Protein 4TQR (pdb70)

Sequence (342 aa):
MIVLFVDFDYFYAQVEEVLNPSLKGKPVVVCVFSGRFEDSGAVATANYEARKFGVKAGIPIVEAKKILPNAVYLPMRKEVYQQVSSRIMNLLREYSEKIEIASIDEAYLDISDKVRDYREAYNLGLEIKNKILEKEKITVTVGISKNKVFAKIAADMAKPNGIKVIDDEEVKRLIRELDIADVPGIGNITAEKLKKLGINKLVDTLSIEFDKLKGMIGEAKAKYLISLARDEYNEPIRTRVRKSIGRIVTMKRNSRNLEEIKPYLFRAIEESYYKLDKRIPKAIHVVAVTEDLDIVSRGRTFPHGISKETAYSESVKLLQKILEEDERKIRRIGVRFSKFIE

B-factor: mean 34.21, std 13.37, range [8.67, 96.29]

Secondary structure (P-SEA, 3-state):
cbbbbbbbcccaaaaaaaacccccccbbbbbbcccccccccccccccaaaaaacccccccaaaaaaccccccccccaaaaaaaaaaaaaaaaaaaccccccccccbbbbccccccccaaaaaaaaaaaaaaaaaaccccbbbbbcccaaaaaaaaaaccccccccccaaaaaaaaccccccccccccaaaaaaaaaacccccccccccaaaaaaaaccaaaaaaaaaaaacccccccccccccccbbbbbccccccccccaaaaaaaaaaaaaaaaccccccbbbbbbbccccccccccccccccccaaaaaaaaaaaaaaaaaaccccccccccccccccc

CATH classification: 3.30.70.270 (+3 more: 3.40.1170.60, 1.10.150.20, 3.30.1490.100)

Structure (mmCIF, N/CA/C/O backbone):
data_4TQR
#
_entry.id   4TQR
#
_cell.length_a   58.537
_cell.length_b   89.406
_cell.length_c   112.390
_cell.angle_alpha   90.000
_cell.angle_beta   90.000
_cell.angle_gamma   90.000
#
_symmetry.space_group_name_H-M   'P 21 21 21'
#
loop_
_entity.id
_entity.type
_entity.pdbx_description
1 polymer 'DNA polymerase IV'
2 polymer "DNA (5'-D(*GP*GP*GP*GP*GP*AP*AP*GP*GP*AP*TP*T)-3')"
3 polymer "DNA (5'-D(*TP*CP*AP*CP*(2LF)P*GP*AP*AP*TP*CP*CP*TP*TP*CP*CP*CP*CP*C)-3')"
4 non-polymer 'MAGNESIUM ION'
5 non-polymer "2',3'-DIDEOXYCYTIDINE-5'-MONOPHOSPHATE"
6 non-polymer 'CALCIUM ION'
7 non-polymer "THYMIDINE-5'-TRIPHOSPHATE"
8 water water
#
loop_
_atom_site.group_PDB
_atom_site.id
_atom_site.type_symbol
_atom_site.label_atom_id
_atom_site.label_alt_id
_atom_site.label_comp_id
_atom_site.label_asym_id
_atom_site.label_entity_id
_atom_site.label_seq_id
_atom_site.pdbx_PDB_ins_code
_atom_site.Cartn_x
_atom_site.Cartn_y
_atom_site.Cartn_z
_atom_site.occupancy
_atom_site.B_iso_or_equiv
_atom_site.auth_seq_id
_atom_site.auth_comp_id
_atom_site.auth_asym_id
_atom_site.auth_atom_id
_atom_site.pdbx_PDB_model_num
ATOM 1 N N . MET A 1 1 ? 34.666 63.554 17.337 1.00 53.47 1 MET A N 1
ATOM 2 C CA . MET A 1 1 ? 34.533 64.850 17.962 1.00 47.47 1 MET A CA 1
ATOM 3 C C . MET A 1 1 ? 33.100 65.215 18.273 1.00 33.80 1 MET A C 1
ATOM 4 O O . MET A 1 1 ? 32.250 65.115 17.459 1.00 33.03 1 MET A O 1
ATOM 9 N N . ILE A 1 2 ? 32.891 65.683 19.489 1.00 31.52 2 ILE A N 1
ATOM 10 C CA . ILE A 1 2 ? 31.664 66.350 19.870 1.00 30.97 2 ILE A CA 1
ATOM 11 C C . ILE A 1 2 ? 31.954 67.802 20.276 1.00 28.87 2 ILE A C 1
ATOM 12 O O . ILE A 1 2 ? 32.731 68.035 21.123 1.00 28.92 2 ILE A O 1
ATOM 17 N N . VAL A 1 3 ? 31.296 68.740 19.622 1.00 25.39 3 VAL A N 1
ATOM 18 C CA . VAL A 1 3 ? 31.482 70.162 19.912 1.00 25.52 3 VAL A CA 1
ATOM 19 C C . VAL A 1 3 ? 30.217 70.743 20.503 1.00 20.63 3 VAL A C 1
ATOM 20 O O . VAL A 1 3 ? 29.115 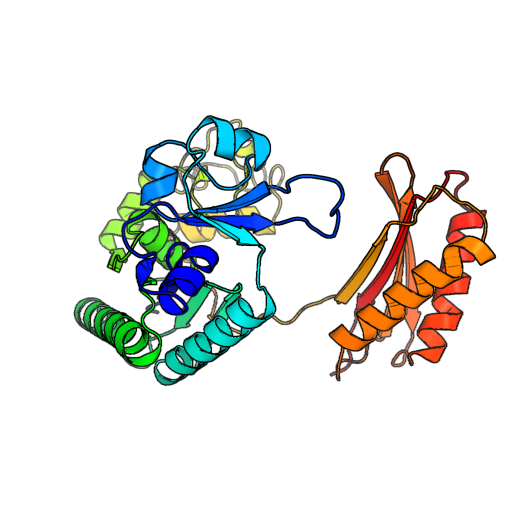70.494 20.027 1.00 26.19 3 VAL A O 1
ATOM 24 N N . LEU A 1 4 ? 30.404 71.513 21.559 1.00 21.23 4 LEU A N 1
ATOM 25 C CA . LEU A 1 4 ? 29.329 72.214 22.234 1.00 22.68 4 LEU A CA 1
ATOM 26 C C . LEU A 1 4 ? 29.570 73.708 22.107 1.00 25.91 4 LEU A C 1
ATOM 27 O O . LEU A 1 4 ? 30.666 74.194 22.394 1.00 23.72 4 LEU A O 1
ATOM 32 N N . PHE A 1 5 ? 28.537 74.434 21.680 1.00 17.72 5 PHE A N 1
ATOM 33 C CA . PHE A 1 5 ? 28.610 75.876 21.495 1.00 20.28 5 PHE A CA 1
ATOM 34 C C . PHE A 1 5 ? 27.648 76.553 22.449 1.00 19.81 5 PHE A C 1
ATOM 35 O O . PHE A 1 5 ? 26.523 76.097 22.622 1.00 20.19 5 PHE A O 1
ATOM 43 N N . VAL A 1 6 ? 28.099 77.633 23.071 1.00 16.75 6 VAL A N 1
ATOM 44 C CA . VAL A 1 6 ? 27.276 78.393 24.010 1.00 16.10 6 VAL A CA 1
ATOM 45 C C . VAL A 1 6 ? 27.122 79.833 23.522 1.00 17.57 6 VAL A C 1
ATOM 46 O O . VAL A 1 6 ? 28.113 80.482 23.189 1.00 16.55 6 VAL A O 1
ATOM 50 N N . ASP A 1 7 ? 25.876 80.317 23.483 1.00 14.75 7 ASP A N 1
ATOM 51 C CA . ASP A 1 7 ? 25.540 81.674 23.017 1.00 14.59 7 ASP A CA 1
ATOM 52 C C . ASP A 1 7 ? 24.674 82.307 24.100 1.00 16.23 7 ASP A C 1
ATOM 53 O O . ASP A 1 7 ? 23.568 81.833 24.369 1.00 15.77 7 ASP A O 1
ATOM 58 N N . PHE A 1 8 ? 25.164 83.371 24.737 1.00 14.21 8 PHE A N 1
ATOM 59 C CA . PHE A 1 8 ? 24.408 83.958 25.851 1.00 15.15 8 PHE A CA 1
ATOM 60 C C . PHE A 1 8 ? 23.193 84.713 25.305 1.00 15.63 8 PHE A C 1
ATOM 61 O O . PHE A 1 8 ? 23.316 85.474 24.348 1.00 15.74 8 PHE A O 1
ATOM 69 N N . ASP A 1 9 ? 22.021 84.527 25.920 1.00 14.92 9 ASP A N 1
ATOM 70 C CA . ASP A 1 9 ? 20.789 85.122 25.390 1.00 15.59 9 ASP A CA 1
ATOM 71 C C . ASP A 1 9 ? 20.661 86.632 25.580 1.00 15.02 9 ASP A C 1
ATOM 72 O O . ASP A 1 9 ? 20.816 87.119 26.699 1.00 15.75 9 ASP A O 1
ATOM 77 N N . TYR A 1 10 ? 20.323 87.322 24.483 1.00 14.08 10 TYR A N 1
ATOM 78 C CA . TYR A 1 10 ? 20.125 88.789 24.402 1.00 14.37 10 TYR A CA 1
ATOM 79 C C . TYR A 1 10 ? 21.061 89.523 25.356 1.00 15.18 10 TYR A C 1
ATOM 80 O O . TYR A 1 10 ? 20.637 90.315 26.204 1.00 15.87 10 TYR A O 1
ATOM 89 N N . PHE A 1 11 ? 22.360 89.291 25.169 1.00 13.58 11 PHE A N 1
ATOM 90 C CA . PHE A 1 11 ? 23.280 89.329 26.300 1.00 13.61 11 PHE A CA 1
ATOM 91 C C . PHE A 1 11 ? 23.328 90.675 27.028 1.00 14.73 11 PHE A C 1
ATOM 92 O O . PHE A 1 11 ? 23.199 90.702 28.254 1.00 15.40 11 PHE A O 1
ATOM 100 N N . TYR A 1 12 ? 23.539 91.783 26.317 1.00 14.99 12 TYR A N 1
ATOM 101 C CA . TYR A 1 12 ? 23.695 93.038 27.049 1.00 13.81 12 TYR A CA 1
ATOM 102 C C . TYR A 1 12 ? 22.437 93.417 27.839 1.00 14.21 12 TYR A C 1
ATOM 103 O O . TYR A 1 12 ? 22.533 93.879 28.984 1.00 15.82 12 TYR A O 1
ATOM 112 N N . ALA A 1 13 ? 21.269 93.237 27.227 1.00 15.16 13 ALA A N 1
ATOM 113 C CA . ALA A 1 13 ? 20.024 93.548 27.906 1.00 14.58 13 ALA A CA 1
ATOM 114 C C . ALA A 1 13 ? 19.782 92.557 29.037 1.00 16.54 13 ALA A C 1
ATOM 115 O O . ALA A 1 13 ? 19.231 92.938 30.080 1.00 16.86 13 ALA A O 1
ATOM 117 N N . GLN A 1 14 ? 20.206 91.296 28.854 1.00 14.22 14 GLN A N 1
ATOM 118 C CA . GLN A 1 14 ? 20.007 90.316 29.921 1.00 15.05 14 GLN A CA 1
ATOM 119 C C . GLN A 1 14 ? 20.855 90.676 31.144 1.00 16.07 14 GLN A C 1
ATOM 120 O O . GLN A 1 14 ? 20.393 90.571 32.284 1.00 16.53 14 GLN A O 1
ATOM 126 N N . VAL A 1 15 ? 22.085 91.132 30.917 1.00 14.43 15 VAL A N 1
ATOM 127 C CA . VAL A 1 15 ? 22.910 91.584 32.041 1.00 14.76 15 VAL A CA 1
ATOM 128 C C . VAL A 1 15 ? 22.217 92.716 32.797 1.00 16.14 15 VAL A C 1
ATOM 129 O O . VAL A 1 15 ? 22.231 92.743 34.019 1.00 18.45 15 VAL A O 1
ATOM 133 N N . GLU A 1 16 ? 21.583 93.640 32.076 1.00 16.20 16 GLU A N 1
ATOM 134 C CA . GLU A 1 16 ? 20.853 94.707 32.739 1.00 17.27 16 GLU A CA 1
ATOM 135 C C . GLU A 1 16 ? 19.701 94.161 33.593 1.00 16.36 16 GLU A C 1
ATOM 136 O O . GLU A 1 16 ? 19.437 94.685 34.670 1.00 20.54 16 GLU A O 1
ATOM 142 N N . GLU A 1 17 ? 19.026 93.110 33.126 1.00 16.98 17 GLU A N 1
ATOM 143 C CA . GLU A 1 17 ? 17.969 92.471 33.918 1.00 18.11 17 GLU A CA 1
ATOM 144 C C . GLU A 1 17 ? 18.542 91.798 35.170 1.00 20.56 17 GLU A C 1
ATOM 145 O O . GLU A 1 17 ? 17.891 91.770 36.211 1.00 23.51 17 GLU A O 1
ATOM 151 N N . VAL A 1 18 ? 19.738 91.234 35.057 1.00 16.93 18 VAL A N 1
ATOM 152 C CA . VAL A 1 18 ? 20.373 90.620 36.221 1.00 20.54 18 VAL A CA 1
ATOM 153 C C . VAL A 1 18 ? 20.769 91.672 37.264 1.00 20.51 18 VAL A C 1
ATOM 154 O O . VAL A 1 18 ? 20.602 91.468 38.475 1.00 22.52 18 VAL A O 1
ATOM 158 N N . LEU A 1 19 ? 21.267 92.815 36.808 1.00 18.97 19 LEU A N 1
ATOM 159 C CA . LEU A 1 19 ? 21.669 93.852 37.744 1.00 20.00 19 LEU A CA 1
ATOM 160 C C . LEU A 1 19 ? 20.470 94.636 38.282 1.00 22.24 19 LEU A C 1
ATOM 161 O O . LEU A 1 19 ? 20.577 95.303 39.311 1.00 24.19 19 LEU A O 1
ATOM 166 N N . ASN A 1 20 ? 19.336 94.554 37.594 1.00 20.81 20 ASN A N 1
ATOM 167 C CA . ASN A 1 20 ? 18.092 95.159 38.076 1.00 23.50 20 ASN A CA 1
ATOM 168 C C . ASN A 1 20 ? 16.913 94.242 37.781 1.00 22.18 20 ASN A C 1
ATOM 169 O O . ASN A 1 20 ? 16.223 94.392 36.772 1.00 22.54 20 ASN A O 1
ATOM 174 N N . PRO A 1 21 ? 16.674 93.259 38.659 1.00 25.27 21 PRO A N 1
ATOM 175 C CA . PRO A 1 21 ? 15.652 92.239 38.384 1.00 25.53 21 PRO A CA 1
ATOM 176 C C . PRO A 1 21 ? 14.233 92.786 38.209 1.00 24.55 21 PRO A C 1
ATOM 177 O O . PRO A 1 21 ? 13.404 92.088 37.633 1.00 28.46 21 PRO A O 1
ATOM 181 N N . SER A 1 22 ? 13.964 94.008 38.666 1.00 27.35 22 SER A N 1
ATOM 182 C CA . SER A 1 22 ? 12.639 94.592 38.492 1.00 31.57 22 SER A CA 1
ATOM 183 C C . SER A 1 22 ? 12.315 94.818 37.013 1.00 33.78 22 SER A C 1
ATOM 184 O O . SER A 1 22 ? 11.151 94.996 36.649 1.00 30.56 22 SER A O 1
ATOM 187 N N . LEU A 1 23 ? 13.346 94.804 36.168 1.00 25.10 23 LEU A N 1
ATOM 188 C CA . LEU A 1 23 ? 13.174 94.994 34.730 1.00 23.65 23 LEU A CA 1
ATOM 189 C C . LEU A 1 23 ? 12.631 93.772 34.012 1.00 25.47 23 LEU A C 1
ATOM 190 O O . LEU A 1 23 ? 12.104 93.891 32.913 1.00 25.25 23 LEU A O 1
ATOM 195 N N . LYS A 1 24 ? 12.817 92.592 34.598 1.00 24.67 24 LYS A N 1
ATOM 196 C CA . LYS A 1 24 ? 12.469 91.353 33.902 1.00 28.01 24 LYS A CA 1
ATOM 197 C C . LYS A 1 24 ? 10.986 91.331 33.542 1.00 29.80 24 LYS A C 1
ATOM 198 O O . LYS A 1 24 ? 10.137 91.732 34.330 1.00 30.46 24 LYS A O 1
ATOM 204 N N . GLY A 1 25 ? 10.687 90.886 32.327 1.00 27.71 25 GLY A N 1
ATOM 205 C CA . GLY A 1 25 ? 9.311 90.814 31.870 1.00 32.17 25 GLY A CA 1
ATOM 206 C C . GLY A 1 25 ? 8.731 92.079 31.251 1.00 35.91 25 GLY A C 1
ATOM 207 O O . GLY A 1 25 ? 7.590 92.063 30.769 1.00 36.05 25 GLY A O 1
ATOM 208 N N . LYS A 1 26 ? 9.490 93.174 31.276 1.00 26.72 26 LYS A N 1
ATOM 209 C CA . LYS A 1 26 ? 9.100 94.424 30.621 1.00 28.67 26 LYS A CA 1
ATOM 210 C C . LYS A 1 26 ? 10.146 94.723 29.558 1.00 24.62 26 LYS A C 1
ATOM 211 O O . LYS A 1 26 ? 11.256 94.205 29.652 1.00 23.11 26 LYS A O 1
ATOM 217 N N . PRO A 1 27 ? 9.798 95.524 28.538 1.00 23.26 27 PRO A N 1
ATOM 218 C CA . PRO A 1 27 ? 10.760 95.827 27.470 1.00 20.27 27 PRO A CA 1
ATOM 219 C C . PRO A 1 27 ? 12.001 96.530 27.996 1.00 20.08 27 PRO A C 1
ATOM 220 O O . PRO A 1 27 ? 11.869 97.493 28.751 1.00 24.11 27 PRO A O 1
ATOM 224 N N . VAL A 1 28 ? 13.179 96.059 27.592 1.00 18.06 28 VAL A N 1
ATOM 225 C CA . VAL A 1 28 ? 14.457 96.646 27.991 1.00 19.61 28 VAL A CA 1
ATOM 226 C C . VAL A 1 28 ? 15.275 96.826 26.731 1.00 19.04 28 VAL A C 1
ATOM 227 O O . VAL A 1 28 ? 15.381 95.902 25.915 1.00 19.21 28 VAL A O 1
ATOM 231 N N . VAL A 1 29 ? 15.825 98.025 26.561 1.00 18.62 29 VAL A N 1
ATOM 232 C CA . VAL A 1 29 ? 16.598 98.374 25.380 1.00 16.84 29 VAL A CA 1
ATOM 233 C C . VAL A 1 29 ? 17.939 98.907 25.835 1.00 19.60 29 VAL A C 1
ATOM 234 O O . VAL A 1 29 ? 17.976 99.838 26.648 1.00 21.00 29 VAL A O 1
ATOM 238 N N . VAL A 1 30 ? 19.029 98.345 25.319 1.00 16.47 30 VAL A N 1
ATOM 239 C CA . VAL A 1 30 ? 20.367 98.858 25.607 1.00 16.08 30 VAL A CA 1
ATOM 240 C C . VAL A 1 30 ? 20.781 99.741 24.437 1.00 19.02 30 VAL A C 1
ATOM 241 O O . VAL A 1 30 ? 20.653 99.326 23.283 1.00 18.27 30 VAL A O 1
ATOM 245 N N . CYS A 1 31 ? 21.248 100.958 24.737 1.00 17.01 31 CYS A N 1
ATOM 246 C CA . CYS A 1 31 ? 21.570 101.952 23.701 1.00 18.95 31 CYS A CA 1
ATOM 247 C C . CYS A 1 31 ? 23.060 102.047 23.470 1.00 23.06 31 CYS A C 1
ATOM 248 O O . CYS A 1 31 ? 23.835 102.002 24.422 1.00 24.62 31 CYS A O 1
ATOM 251 N N . VAL A 1 32 ? 23.454 102.203 22.212 1.00 18.31 32 VAL A N 1
ATOM 252 C CA . VAL A 1 32 ? 24.873 102.344 21.879 1.00 16.93 32 VAL A CA 1
ATOM 253 C C . VAL A 1 32 ? 25.107 103.654 21.125 1.00 17.45 32 VAL A C 1
ATOM 254 O O . VAL A 1 32 ? 24.327 104.056 20.257 1.00 20.10 32 VAL A O 1
ATOM 258 N N . PHE A 1 33 ? 26.189 104.335 21.496 1.00 19.61 33 PHE A N 1
ATOM 259 C CA . PHE A 1 33 ? 26.500 105.634 20.923 1.00 19.28 33 PHE A CA 1
ATOM 260 C C . PHE A 1 33 ? 27.749 105.663 20.057 1.00 19.78 33 PHE A C 1
ATOM 261 O O . PHE A 1 33 ? 27.889 106.585 19.229 1.00 21.15 33 PHE A O 1
ATOM 269 N N . SER A 1 34 ? 28.640 104.687 20.242 1.00 21.16 34 SER A N 1
ATOM 270 C CA . SER A 1 34 ? 29.889 104.626 19.483 1.00 20.74 34 SER A CA 1
ATOM 271 C C . SER A 1 34 ? 30.632 105.953 19.545 1.00 21.05 34 SER A C 1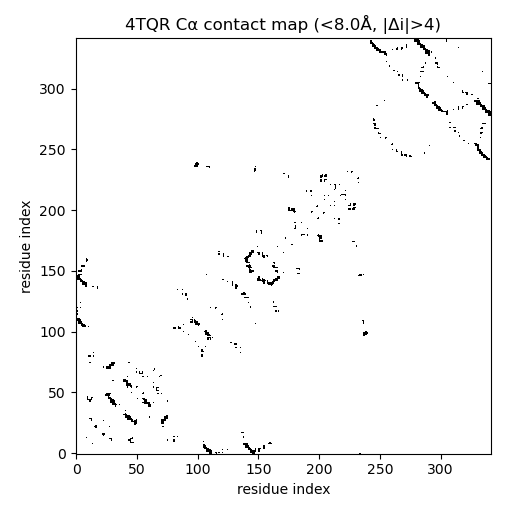
ATOM 272 O O . SER A 1 34 ? 31.145 106.420 18.529 1.00 23.30 34 SER A O 1
ATOM 275 N N . GLY A 1 35 ? 30.633 106.572 20.724 1.00 21.34 35 GLY A N 1
ATOM 276 C CA . GLY A 1 35 ? 31.354 107.821 20.936 1.00 22.22 35 GLY A CA 1
ATOM 277 C C . GLY A 1 35 ? 30.734 109.056 20.320 1.00 27.95 35 GLY A C 1
ATOM 278 O O . GLY A 1 35 ? 31.340 110.134 20.330 1.00 29.82 35 GLY A O 1
ATOM 279 N N . ARG A 1 36 ? 29.539 108.912 19.766 1.00 22.49 36 ARG A N 1
ATOM 280 C CA . ARG A 1 36 ? 28.841 110.029 19.155 1.00 26.54 36 ARG A CA 1
ATOM 281 C C . ARG A 1 36 ? 27.680 110.387 20.069 1.00 32.13 36 ARG A C 1
ATOM 282 O O . ARG A 1 36 ? 26.604 109.802 19.986 1.00 30.30 36 ARG A O 1
ATOM 284 N N . PHE A 1 37 ? 27.911 111.333 20.970 1.00 26.18 37 PHE A N 1
ATOM 285 C CA . PHE A 1 37 ? 26.952 111.577 22.041 1.00 27.60 37 PHE A CA 1
ATOM 286 C C . PHE A 1 37 ? 25.975 112.712 21.772 1.00 27.91 37 PHE A C 1
ATOM 287 O O . PHE A 1 37 ? 25.156 113.023 22.633 1.00 32.37 37 PHE A O 1
ATOM 295 N N . GLU A 1 38 ? 26.054 113.331 20.591 1.00 26.98 38 GLU A N 1
ATOM 296 C CA . GLU A 1 38 ? 25.165 114.432 20.242 1.00 30.20 38 GLU A CA 1
ATOM 297 C C . GLU A 1 38 ? 23.777 113.966 19.822 1.00 33.62 38 GLU A C 1
ATOM 298 O O . GLU A 1 38 ? 22.889 114.768 19.581 1.00 34.44 38 GLU A O 1
ATOM 304 N N . ASP A 1 39 ? 23.575 112.664 19.711 1.00 31.46 39 ASP A N 1
ATOM 305 C CA . ASP A 1 39 ? 22.219 112.222 19.411 1.00 37.95 39 ASP A CA 1
ATOM 306 C C . ASP A 1 39 ? 21.790 111.107 20.338 1.00 32.36 39 ASP A C 1
ATOM 307 O O . ASP A 1 39 ? 22.440 110.846 21.362 1.00 29.44 39 ASP A O 1
ATOM 312 N N . SER A 1 40 ? 20.723 110.425 19.926 1.00 31.76 40 SER A N 1
ATOM 313 C CA . SER A 1 40 ? 20.001 109.492 20.767 1.00 34.47 40 SER A CA 1
ATOM 314 C C . SER A 1 40 ? 20.635 108.112 20.803 1.00 27.97 40 SER A C 1
ATOM 315 O O . SER A 1 40 ? 20.287 107.304 21.660 1.00 29.42 40 SER A O 1
ATOM 318 N N . GLY A 1 41 ? 21.568 107.842 19.884 1.00 24.63 41 GLY A N 1
ATOM 319 C CA . GLY A 1 41 ? 22.166 106.525 19.775 1.00 22.62 41 GLY A CA 1
ATOM 320 C C . GLY A 1 41 ? 21.283 105.550 19.019 1.00 20.68 41 GLY A C 1
ATOM 321 O O . GLY A 1 41 ? 20.299 105.941 18.385 1.00 23.74 41 GLY A O 1
ATOM 322 N N . ALA A 1 42 ? 21.670 104.280 19.103 1.00 20.66 42 ALA A N 1
ATOM 323 C CA . ALA A 1 42 ? 20.971 103.190 18.436 1.00 21.50 42 ALA A CA 1
ATOM 324 C C . ALA A 1 42 ? 20.711 102.056 19.409 1.00 19.02 42 ALA A C 1
ATOM 325 O O . ALA A 1 42 ? 21.346 101.945 20.450 1.00 19.32 42 ALA A O 1
ATOM 327 N N . VAL A 1 43 ? 19.777 101.177 19.050 1.00 17.93 43 VAL A N 1
ATOM 328 C CA . VAL A 1 43 ? 19.601 99.948 19.821 1.00 16.81 43 VAL A CA 1
ATOM 329 C C . VAL A 1 43 ? 20.790 99.014 19.631 1.00 19.02 43 VAL A C 1
ATOM 330 O O . VAL A 1 43 ? 21.067 98.572 18.514 1.00 19.73 43 VAL A O 1
ATOM 334 N N . ALA A 1 44 ? 21.483 98.704 20.722 1.00 15.97 44 ALA A N 1
ATOM 335 C CA . ALA A 1 44 ? 22.525 97.681 20.706 1.00 14.50 44 ALA A CA 1
ATOM 336 C C . ALA A 1 44 ? 21.852 96.316 20.693 1.00 19.73 44 ALA A C 1
ATOM 337 O O . ALA A 1 44 ? 22.080 95.492 19.807 1.00 17.98 44 ALA A O 1
ATOM 339 N N . THR A 1 45 ? 21.015 96.091 21.700 1.00 16.03 45 THR A N 1
ATOM 340 C CA . THR A 1 45 ? 20.157 94.910 21.715 1.00 15.08 45 THR A CA 1
ATOM 341 C C . THR A 1 45 ? 18.957 95.212 22.590 1.00 19.66 45 THR A C 1
ATOM 342 O O . THR A 1 45 ? 18.967 96.148 23.384 1.00 19.63 45 THR A O 1
ATOM 346 N N . ALA A 1 46 ? 17.909 94.434 22.434 1.00 16.85 46 ALA A N 1
ATOM 347 C CA . ALA A 1 46 ? 16.727 94.590 23.267 1.00 17.92 46 ALA A CA 1
ATOM 348 C C . ALA A 1 46 ? 16.296 93.218 23.717 1.00 17.76 46 ALA A C 1
ATOM 349 O O . ALA A 1 46 ? 16.617 92.223 23.058 1.00 19.36 46 ALA A O 1
ATOM 351 N N . ASN A 1 47 ? 15.573 93.140 24.835 1.00 18.18 47 ASN A N 1
ATOM 352 C CA . ASN A 1 47 ? 15.052 91.838 25.231 1.00 17.03 47 ASN A CA 1
ATOM 353 C C . ASN A 1 47 ? 13.859 91.430 24.370 1.00 18.05 47 ASN A C 1
ATOM 354 O O . ASN A 1 47 ? 13.401 92.190 23.502 1.00 17.21 47 ASN A O 1
ATOM 359 N N . TYR A 1 48 ? 13.383 90.200 24.560 1.00 17.60 48 TYR A N 1
ATOM 360 C CA . TYR A 1 48 ? 12.366 89.697 23.651 1.00 19.63 48 TYR A CA 1
ATOM 361 C C . TYR A 1 48 ? 11.030 90.420 23.815 1.00 20.50 48 TYR A C 1
ATOM 362 O O . TYR A 1 48 ? 10.273 90.517 22.852 1.00 21.95 48 TYR A O 1
ATOM 371 N N . GLU A 1 49 ? 10.771 90.982 24.997 1.00 18.69 49 GLU A N 1
ATOM 372 C CA . GLU A 1 49 ? 9.552 91.765 25.209 1.00 22.00 49 GLU A CA 1
ATOM 373 C C . GLU A 1 49 ? 9.530 93.001 24.299 1.00 21.76 49 GLU A C 1
ATOM 374 O O . GLU A 1 49 ? 8.472 93.406 23.806 1.00 22.67 49 GLU A O 1
ATOM 380 N N . ALA A 1 50 ? 10.700 93.592 24.075 1.00 18.84 50 ALA A N 1
ATOM 381 C CA . ALA A 1 50 ? 10.847 94.736 23.177 1.00 18.23 50 ALA A CA 1
ATOM 382 C C . ALA A 1 50 ? 10.830 94.296 21.715 1.00 19.90 50 ALA A C 1
ATOM 383 O O . ALA A 1 50 ? 10.176 94.935 20.887 1.00 20.19 50 ALA A O 1
ATOM 385 N N . ARG A 1 51 ? 11.539 93.199 21.403 1.00 18.75 51 ARG A N 1
ATOM 386 C CA . ARG A 1 51 ? 11.573 92.706 20.023 1.00 19.79 51 ARG A CA 1
ATOM 387 C C . ARG A 1 51 ? 10.189 92.339 19.510 1.00 18.43 51 ARG A C 1
ATOM 388 O O . ARG A 1 51 ? 9.911 92.464 18.317 1.00 21.02 51 ARG A O 1
ATOM 396 N N . LYS A 1 52 ? 9.320 91.909 20.421 1.00 18.98 52 LYS A N 1
ATOM 397 C CA . LYS A 1 52 ? 7.973 91.480 20.062 1.00 22.48 52 LYS A CA 1
ATOM 398 C C . LYS A 1 52 ? 7.200 92.565 19.327 1.00 20.78 52 LYS A C 1
ATOM 399 O O . LYS A 1 52 ? 6.352 92.269 18.489 1.00 24.16 52 LYS A O 1
ATOM 405 N N . PHE A 1 53 ? 7.524 93.824 19.625 1.00 20.97 53 PHE A N 1
ATOM 406 C CA . PHE A 1 53 ? 6.815 94.943 19.030 1.00 22.22 53 PHE A CA 1
ATOM 407 C C . PHE A 1 53 ? 7.644 95.714 18.020 1.00 22.60 53 PHE A C 1
ATOM 408 O O . PHE A 1 53 ? 7.234 96.777 17.567 1.00 24.97 53 PHE A O 1
ATOM 416 N N . GLY A 1 54 ? 8.799 95.170 17.653 1.00 23.80 54 GLY A N 1
ATOM 417 C CA . GLY A 1 54 ? 9.576 95.758 16.576 1.00 23.11 54 GLY A CA 1
ATOM 418 C C . GLY A 1 54 ? 10.788 96.555 17.000 1.00 23.17 54 GLY A C 1
ATOM 419 O O . GLY A 1 54 ? 11.451 97.153 16.164 1.00 24.80 54 GLY A O 1
ATOM 420 N N . VAL A 1 55 ? 11.070 96.589 18.293 1.00 21.61 55 VAL A N 1
ATOM 421 C CA . VAL A 1 55 ? 12.266 97.289 18.740 1.00 20.83 55 VAL A CA 1
ATOM 422 C C . VAL A 1 55 ? 13.408 96.296 18.630 1.00 23.09 55 VAL A C 1
ATOM 423 O O . VAL A 1 55 ? 13.562 95.407 19.469 1.00 27.93 55 VAL A O 1
ATOM 427 N N . LYS A 1 56 ? 14.194 96.457 17.570 1.00 25.92 56 LYS A N 1
ATOM 428 C CA . LYS A 1 56 ? 15.209 95.484 17.210 1.00 25.76 56 LYS A CA 1
ATOM 429 C C . LYS A 1 56 ? 16.559 96.148 17.116 1.00 21.84 56 LYS A C 1
ATOM 430 O O . LYS A 1 56 ? 16.665 97.360 16.939 1.00 23.12 56 LYS A O 1
ATOM 436 N N . ALA A 1 57 ? 17.580 95.325 17.232 1.00 22.09 57 ALA A N 1
ATOM 437 C CA . ALA A 1 57 ? 18.948 95.796 17.177 1.00 21.34 57 ALA A CA 1
ATOM 438 C C . ALA A 1 57 ? 19.193 96.610 15.920 1.00 24.95 57 ALA A C 1
ATOM 439 O O . ALA A 1 57 ? 18.736 96.252 14.831 1.00 29.36 57 ALA A O 1
ATOM 441 N N . GLY A 1 58 ? 19.904 97.717 16.072 1.00 21.84 58 GLY A N 1
ATOM 442 C CA . GLY A 1 58 ? 20.309 98.501 14.931 1.00 25.81 58 GLY A CA 1
ATOM 443 C C . GLY A 1 58 ? 19.489 99.736 14.629 1.00 27.93 58 GLY A C 1
ATOM 444 O O . GLY A 1 58 ? 19.987 100.642 13.971 1.00 33.10 58 GLY A O 1
ATOM 445 N N . ILE A 1 59 ? 18.240 99.791 15.084 1.00 24.68 59 ILE A N 1
ATOM 446 C CA . ILE A 1 59 ? 17.426 100.952 14.751 1.00 24.71 59 ILE A CA 1
ATOM 447 C C . ILE A 1 59 ? 17.788 102.139 15.645 1.00 28.49 59 ILE A C 1
ATOM 448 O O . ILE A 1 59 ? 18.293 101.952 16.754 1.00 24.45 59 ILE A O 1
ATOM 453 N N . PRO A 1 60 ? 17.577 103.367 15.149 1.00 27.76 60 PRO A N 1
ATOM 454 C CA . PRO A 1 60 ? 17.871 104.535 15.987 1.00 25.94 60 PRO A CA 1
ATOM 455 C C . PRO A 1 60 ? 16.967 104.555 17.209 1.00 25.77 60 PRO A C 1
ATOM 456 O O . PRO A 1 60 ? 15.818 104.105 17.140 1.00 26.72 60 PRO A O 1
ATOM 460 N N . ILE A 1 61 ? 17.498 105.030 18.329 1.00 24.93 61 ILE A N 1
ATOM 461 C CA . ILE A 1 61 ? 16.698 105.129 19.535 1.00 24.42 61 ILE A CA 1
ATOM 462 C C . ILE A 1 61 ? 15.509 106.079 19.330 1.00 23.87 61 ILE A C 1
ATOM 463 O O . ILE A 1 61 ? 14.428 105.819 19.863 1.00 25.01 61 ILE A O 1
ATOM 468 N N . VAL A 1 62 ? 15.669 107.157 18.553 1.00 25.38 62 VAL A N 1
ATOM 469 C CA . VAL A 1 62 ? 14.515 108.019 18.255 1.00 26.60 62 VAL A CA 1
ATOM 470 C C . VAL A 1 62 ? 13.406 107.212 17.578 1.00 29.34 62 VAL A C 1
ATOM 471 O O . VAL A 1 62 ? 12.225 107.439 17.825 1.00 31.95 62 VAL A O 1
ATOM 475 N N . GLU A 1 63 ? 13.783 106.226 16.773 1.00 27.04 63 GLU A N 1
ATOM 476 C CA . GLU A 1 63 ? 12.779 105.373 16.139 1.00 29.90 63 GLU A CA 1
ATOM 477 C C . GLU A 1 63 ? 12.208 104.331 17.108 1.00 29.04 63 GLU A C 1
ATOM 478 O O . GLU A 1 63 ? 11.008 104.061 17.096 1.00 29.30 63 GLU A O 1
ATOM 484 N N . ALA A 1 64 ? 13.049 103.754 17.959 1.00 26.98 64 ALA A N 1
ATOM 485 C CA . ALA A 1 64 ? 12.564 102.822 18.970 1.00 23.26 64 ALA A CA 1
ATOM 486 C C . ALA A 1 64 ? 11.517 103.488 19.870 1.00 24.44 64 ALA A C 1
ATOM 487 O O . ALA A 1 64 ? 10.515 102.881 20.246 1.00 25.49 64 ALA A O 1
ATOM 489 N N . LYS A 1 65 ? 11.766 104.735 20.239 1.00 23.53 65 LYS A N 1
ATOM 490 C CA . LYS A 1 65 ? 10.854 105.423 21.151 1.00 25.99 65 LYS A CA 1
ATOM 491 C C . LYS A 1 65 ? 9.507 105.766 20.511 1.00 27.10 65 LYS A C 1
ATOM 492 O O . LYS A 1 65 ? 8.536 106.013 21.219 1.00 29.14 65 LYS A O 1
ATOM 498 N N . LYS A 1 66 ? 9.458 105.804 19.181 1.00 25.52 66 LYS A N 1
ATOM 499 C CA . LYS A 1 66 ? 8.191 105.972 18.471 1.00 28.53 66 LYS A CA 1
ATOM 500 C C . LYS A 1 66 ? 7.350 104.689 18.510 1.00 28.82 66 LYS A C 1
ATOM 501 O O . LYS A 1 66 ? 6.142 104.726 18.259 1.00 31.57 66 LYS A O 1
ATOM 507 N N . ILE A 1 67 ? 8.001 103.566 18.805 1.00 24.76 67 ILE A N 1
ATOM 508 C CA . ILE A 1 67 ? 7.347 102.262 18.905 1.00 25.12 67 ILE A CA 1
ATOM 509 C C . ILE A 1 67 ? 6.985 101.915 20.356 1.00 26.38 67 ILE A C 1
ATOM 510 O O . ILE A 1 67 ? 5.836 101.598 20.670 1.00 26.04 67 ILE A O 1
ATOM 515 N N . LEU A 1 68 ? 7.971 102.012 21.242 1.00 24.38 68 LEU A N 1
ATOM 516 C CA . LEU A 1 68 ? 7.784 101.754 22.669 1.00 23.52 68 LEU A CA 1
ATOM 517 C C . LEU A 1 68 ? 8.356 102.911 23.492 1.00 27.44 68 LEU A C 1
ATOM 518 O O . LEU A 1 68 ? 9.444 102.790 24.050 1.00 26.20 68 LEU A O 1
ATOM 523 N N . PRO A 1 69 ? 7.608 104.018 23.601 1.00 26.09 69 PRO A N 1
ATOM 524 C CA . PRO A 1 69 ? 8.135 105.186 24.318 1.00 29.60 69 PRO A CA 1
ATOM 525 C C . PRO A 1 69 ? 8.373 104.915 25.802 1.00 28.69 69 PRO A C 1
ATOM 526 O O . PRO A 1 69 ? 9.175 105.618 26.416 1.00 35.67 69 PRO A O 1
ATOM 530 N N . ASN A 1 70 ? 7.694 103.920 26.360 1.00 28.27 70 ASN A N 1
ATOM 531 C CA . ASN A 1 70 ? 7.791 103.644 27.788 1.00 32.85 70 ASN A CA 1
ATOM 532 C C . ASN A 1 70 ? 8.631 102.429 28.120 1.00 30.42 70 ASN A C 1
ATOM 533 O O . ASN A 1 70 ? 8.609 101.933 29.250 1.00 31.02 70 ASN A O 1
ATOM 538 N N . ALA A 1 71 ? 9.384 101.941 27.140 1.00 24.76 71 ALA A N 1
ATOM 539 C CA . ALA A 1 71 ? 10.328 100.888 27.440 1.00 24.80 71 ALA A CA 1
ATOM 540 C C . ALA A 1 71 ? 11.423 101.460 28.320 1.00 24.71 71 ALA A C 1
ATOM 541 O O . ALA A 1 71 ? 11.573 102.683 28.430 1.00 27.44 71 ALA A O 1
ATOM 543 N N . VAL A 1 72 ? 12.183 100.574 28.951 1.00 21.56 72 VAL A N 1
ATOM 544 C CA . VAL A 1 72 ? 13.341 101.018 29.708 1.00 22.51 72 VAL A CA 1
ATOM 545 C C . VAL A 1 72 ? 14.559 101.094 28.795 1.00 22.62 72 VAL A C 1
ATOM 546 O O . VAL A 1 72 ? 14.962 100.105 28.185 1.00 22.81 72 VAL A O 1
ATOM 550 N N . TYR A 1 73 ? 15.122 102.292 28.689 1.00 20.61 73 TYR A N 1
ATOM 551 C CA . TYR A 1 73 ? 16.282 102.559 27.839 1.00 19.80 73 TYR A CA 1
ATOM 552 C C . TYR A 1 73 ? 17.524 102.801 28.677 1.00 21.77 73 TYR A C 1
ATOM 553 O O . TYR A 1 73 ? 17.561 103.747 29.483 1.00 24.33 73 TYR A O 1
ATOM 562 N N . LEU A 1 74 ? 18.549 101.987 28.453 1.00 18.90 74 LEU A N 1
ATOM 563 C CA . LEU A 1 74 ? 19.774 102.048 29.248 1.00 18.26 74 LEU A CA 1
ATOM 564 C C . LEU A 1 74 ? 21.003 102.178 28.359 1.00 19.21 74 LEU A C 1
ATOM 565 O O . LEU A 1 74 ? 21.179 101.399 27.416 1.00 20.58 74 LEU A O 1
ATOM 570 N N . PRO A 1 75 ? 21.895 103.128 28.672 1.00 19.47 75 PRO A N 1
ATOM 571 C CA . PRO A 1 75 ? 23.130 103.189 27.896 1.00 17.09 75 PRO A CA 1
ATOM 572 C C . PRO A 1 75 ? 24.038 101.991 28.169 1.00 18.69 75 PRO A C 1
ATOM 573 O O . PRO A 1 75 ? 24.037 101.438 29.271 1.00 20.37 75 PRO A O 1
ATOM 577 N N . MET A 1 76 ? 24.820 101.592 27.191 1.00 18.02 76 MET A N 1
ATOM 578 C CA . MET A 1 76 ? 25.723 100.467 27.362 1.00 19.59 76 MET A CA 1
ATOM 579 C C . MET A 1 76 ? 26.663 100.660 28.513 1.00 19.38 76 MET A C 1
ATOM 580 O O . MET A 1 76 ? 27.145 101.721 28.721 1.00 22.23 76 MET A O 1
ATOM 585 N N . ARG A 1 77 ? 26.891 99.581 29.230 1.00 19.77 77 ARG A N 1
ATOM 586 C CA . ARG A 1 77 ? 27.881 99.497 30.290 1.00 22.59 77 ARG A CA 1
ATOM 587 C C . ARG A 1 77 ? 28.812 98.389 29.894 1.00 19.31 77 ARG A C 1
ATOM 588 O O . ARG A 1 77 ? 28.758 97.299 30.463 1.00 18.75 77 ARG A O 1
ATOM 596 N N . LYS A 1 78 ? 29.643 98.659 28.895 1.00 19.11 78 LYS A N 1
ATOM 597 C CA . LYS A 1 78 ? 30.454 97.614 28.271 1.00 17.42 78 LYS A CA 1
ATOM 598 C C . LYS A 1 78 ? 31.366 96.901 29.264 1.00 16.69 78 LYS A C 1
ATOM 599 O O . LYS A 1 78 ? 31.536 95.679 29.161 1.00 18.08 78 LYS A O 1
ATOM 605 N N . GLU A 1 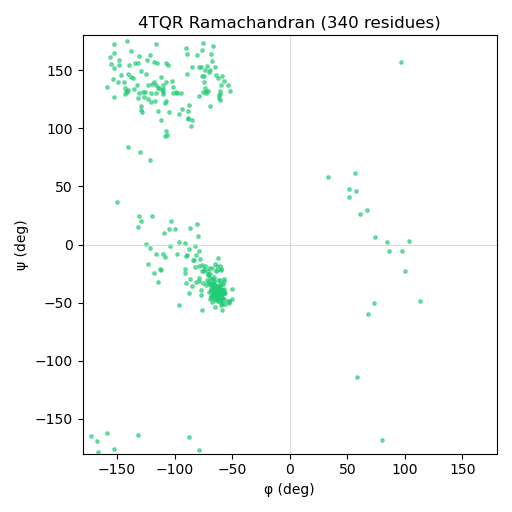79 ? 31.953 97.634 30.214 1.00 20.00 79 GLU A N 1
ATOM 606 C CA . GLU A 1 79 ? 32.894 97.000 31.139 1.00 22.05 79 GLU A CA 1
ATOM 607 C C . GLU A 1 79 ? 32.196 95.965 32.027 1.00 19.38 79 GLU A C 1
ATOM 608 O O . GLU A 1 79 ? 32.787 94.936 32.353 1.00 20.09 79 GLU A O 1
ATOM 610 N N . VAL A 1 80 ? 30.950 96.226 32.410 1.00 18.66 80 VAL A N 1
ATOM 611 C CA . VAL A 1 80 ? 30.194 95.234 33.179 1.00 21.47 80 VAL A CA 1
ATOM 612 C C . VAL A 1 80 ? 29.893 94.006 32.320 1.00 19.99 80 VAL A C 1
ATOM 613 O O . VAL A 1 80 ? 30.043 92.859 32.771 1.00 18.72 80 VAL A O 1
ATOM 617 N N . TYR A 1 81 ? 29.464 94.224 31.082 1.00 17.60 81 TYR A N 1
ATOM 618 C CA . TYR A 1 81 ? 29.153 93.083 30.213 1.00 16.22 81 TYR A CA 1
ATOM 619 C C . TYR A 1 81 ? 30.402 92.228 30.016 1.00 17.00 81 TYR A C 1
ATOM 620 O O . TYR A 1 81 ? 30.346 90.985 30.010 1.00 17.00 81 TYR A O 1
ATOM 629 N N . GLN A 1 82 ? 31.540 92.894 29.845 1.00 17.61 82 GLN A N 1
ATOM 630 C CA . GLN A 1 82 ? 32.780 92.159 29.668 1.00 18.06 82 GLN A CA 1
ATOM 631 C C . GLN A 1 82 ? 33.156 91.349 30.915 1.00 17.45 82 GLN A C 1
ATOM 632 O O . GLN A 1 82 ? 33.658 90.215 30.820 1.00 18.74 82 GLN A O 1
ATOM 638 N N . GLN A 1 83 ? 32.927 91.931 32.085 1.00 17.77 83 GLN A N 1
ATOM 639 C CA . GLN A 1 83 ? 33.270 91.236 33.328 1.00 17.89 83 GLN A CA 1
ATOM 640 C C . GLN A 1 83 ? 32.381 90.017 33.527 1.00 18.31 83 GLN A C 1
ATOM 641 O O . GLN A 1 83 ? 32.872 88.927 33.877 1.00 19.06 83 GLN A O 1
ATOM 647 N N . VAL A 1 84 ? 31.083 90.187 33.297 1.00 18.05 84 VAL A N 1
ATOM 648 C CA . VAL A 1 84 ? 30.164 89.063 33.447 1.00 16.22 84 VAL A CA 1
ATOM 649 C C . VAL A 1 84 ? 30.530 87.978 32.438 1.00 18.26 84 VAL A C 1
ATOM 650 O O . VAL A 1 84 ? 30.594 86.792 32.780 1.00 19.51 84 VAL A O 1
ATOM 654 N N . SER A 1 85 ? 30.761 88.379 31.193 1.00 16.62 85 SER A N 1
ATOM 655 C CA . SER A 1 85 ? 31.213 87.443 30.162 1.00 15.81 85 SER A CA 1
ATOM 656 C C . SER A 1 85 ? 32.447 86.657 30.597 1.00 18.64 85 SER A C 1
ATOM 657 O O . SER A 1 85 ? 32.480 85.426 30.481 1.00 17.74 85 SER A O 1
ATOM 660 N N . SER A 1 86 ? 33.464 87.368 31.086 1.00 16.73 86 SER A N 1
ATOM 661 C CA . SER A 1 86 ? 34.692 86.720 31.513 1.00 17.60 86 SER A CA 1
ATOM 662 C C . SER A 1 86 ? 34.444 85.688 32.613 1.00 19.34 86 SER A C 1
ATOM 663 O O . SER A 1 86 ? 35.043 84.610 32.601 1.00 21.11 86 SER A O 1
ATOM 666 N N . ARG A 1 87 ? 33.571 86.008 33.564 1.00 19.20 87 ARG A N 1
ATOM 667 C CA . ARG A 1 87 ? 33.243 85.037 34.600 1.00 19.71 87 ARG A CA 1
ATOM 668 C C . ARG A 1 87 ? 32.546 83.812 34.015 1.00 19.37 87 ARG A C 1
ATOM 669 O O . ARG A 1 87 ? 32.818 82.684 34.437 1.00 20.11 87 ARG A O 1
ATOM 677 N N . ILE A 1 88 ? 31.640 84.023 33.068 1.00 17.59 88 ILE A N 1
ATOM 678 C CA . ILE A 1 88 ? 30.964 82.867 32.466 1.00 16.75 88 ILE A CA 1
ATOM 679 C C . ILE A 1 88 ? 31.945 82.013 31.674 1.00 20.45 88 ILE A C 1
ATOM 680 O O . ILE A 1 88 ? 31.898 80.775 31.754 1.00 18.70 88 ILE A O 1
ATOM 685 N N . MET A 1 89 ? 32.867 82.646 30.945 1.00 18.65 89 MET A N 1
ATOM 686 C CA . MET A 1 89 ? 33.860 81.872 30.210 1.00 20.90 89 MET A CA 1
ATOM 687 C C . MET A 1 89 ? 34.698 81.026 31.168 1.00 22.48 89 MET A C 1
ATOM 688 O O . MET A 1 89 ? 35.052 79.887 30.859 1.00 21.60 89 MET A O 1
ATOM 693 N N . ASN A 1 90 ? 34.994 81.568 32.347 1.00 20.29 90 ASN A N 1
ATOM 694 C CA . ASN A 1 90 ? 35.716 80.791 33.336 1.00 22.91 90 ASN A CA 1
ATOM 695 C C . ASN A 1 90 ? 34.921 79.578 33.839 1.00 22.50 90 ASN A C 1
ATOM 696 O O . ASN A 1 90 ? 35.516 78.528 34.120 1.00 26.55 90 ASN A O 1
ATOM 701 N N . LEU A 1 91 ? 33.603 79.705 33.949 1.00 20.25 91 LEU A N 1
ATOM 702 C CA . LEU A 1 91 ? 32.767 78.556 34.313 1.00 21.16 91 LEU A CA 1
ATOM 703 C C . LEU A 1 91 ? 32.865 77.477 33.234 1.00 21.32 91 LEU A C 1
ATOM 704 O O . LEU A 1 91 ? 32.923 76.271 33.534 1.00 23.37 91 LEU A O 1
ATOM 709 N N . LEU A 1 92 ? 32.866 77.906 31.977 1.00 20.76 92 LEU A N 1
ATOM 710 C CA . LEU A 1 92 ? 32.925 76.963 30.862 1.00 21.81 92 LEU A CA 1
ATOM 711 C C . LEU A 1 92 ? 34.245 76.208 30.831 1.00 24.79 92 LEU A C 1
ATOM 712 O O . LEU A 1 92 ? 34.289 75.032 30.473 1.00 23.15 92 LEU A O 1
ATOM 717 N N . ARG A 1 93 ? 35.329 76.876 31.214 1.00 22.60 93 ARG A N 1
ATOM 718 C CA . ARG A 1 93 ? 36.640 76.227 31.213 1.00 25.68 93 ARG A CA 1
ATOM 719 C C . ARG A 1 93 ? 36.713 75.000 32.121 1.00 27.40 93 ARG A C 1
ATOM 720 O O . ARG A 1 93 ? 37.571 74.121 31.935 1.00 28.14 93 ARG A O 1
ATOM 728 N N . GLU A 1 94 ? 35.820 74.922 33.105 1.00 25.29 94 GLU A N 1
ATOM 729 C CA . GLU A 1 94 ? 35.807 73.772 33.994 1.00 29.58 94 GLU A CA 1
ATOM 730 C C . GLU A 1 94 ? 35.310 72.531 33.257 1.00 31.19 94 GLU A C 1
ATOM 731 O O . GLU A 1 94 ? 35.631 71.407 33.635 1.00 29.31 94 GLU A O 1
ATOM 737 N N . TYR A 1 95 ? 34.566 72.737 32.174 1.00 27.46 95 TYR A N 1
ATOM 738 C CA . TYR A 1 95 ? 34.018 71.611 31.424 1.00 26.03 95 TYR A CA 1
ATOM 739 C C . TYR A 1 95 ? 34.941 71.128 30.309 1.00 32.30 95 TYR A C 1
ATOM 740 O O . TYR A 1 95 ? 34.881 69.957 29.921 1.00 33.87 95 TYR A O 1
ATOM 749 N N . SER A 1 96 ? 35.815 71.995 29.807 1.00 28.66 96 SER A N 1
ATOM 750 C CA . SER A 1 96 ? 36.806 71.540 28.832 1.00 31.22 96 SER A CA 1
ATOM 751 C C . SER A 1 96 ? 38.099 72.357 28.802 1.00 36.47 96 SER A C 1
ATOM 752 O O . SER A 1 96 ? 38.081 73.578 28.932 1.00 49.25 96 SER A O 1
ATOM 755 N N . GLU A 1 97 ? 39.217 71.656 28.608 1.00 45.45 97 GLU A N 1
ATOM 756 C CA . GLU A 1 97 ? 40.509 72.301 28.396 1.00 47.58 97 GLU A CA 1
ATOM 757 C C . GLU A 1 97 ? 40.593 72.849 26.973 1.00 48.96 97 GLU A C 1
ATOM 758 O O . GLU A 1 97 ? 41.436 73.693 26.673 1.00 52.93 97 GLU A O 1
ATOM 760 N N . LYS A 1 98 ? 39.711 72.365 26.103 1.00 32.35 98 LYS A N 1
ATOM 761 C CA . LYS A 1 98 ? 39.738 72.743 24.698 1.00 27.48 98 LYS A CA 1
ATOM 762 C C . LYS A 1 98 ? 38.579 73.677 24.424 1.00 24.82 98 LYS A C 1
ATOM 763 O O . LYS A 1 98 ? 37.466 73.234 24.156 1.00 29.18 98 LYS A O 1
ATOM 769 N N . ILE A 1 99 ? 38.855 74.970 24.508 1.00 22.93 99 ILE A N 1
ATOM 770 C CA . ILE A 1 99 ? 37.809 7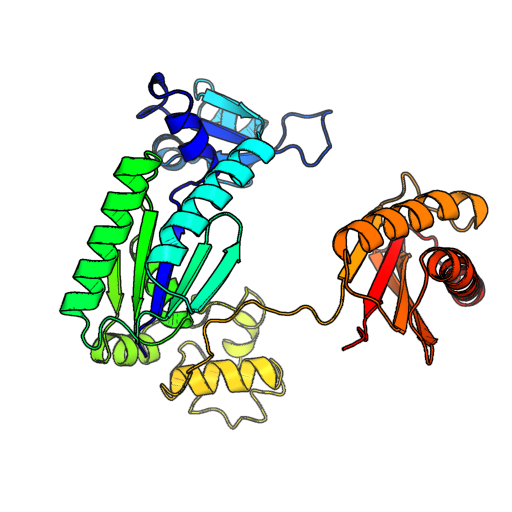5.972 24.436 1.00 25.95 99 ILE A CA 1
ATOM 771 C C . ILE A 1 99 ? 38.246 77.120 23.535 1.00 28.94 99 ILE A C 1
ATOM 772 O O . ILE A 1 99 ? 39.420 77.489 23.482 1.00 29.77 99 ILE A O 1
ATOM 777 N N . GLU A 1 100 ? 37.292 77.661 22.792 1.00 21.45 100 GLU A N 1
ATOM 778 C CA . GLU A 1 100 ? 37.563 78.757 21.887 1.00 23.01 100 GLU A CA 1
ATOM 779 C C . GLU A 1 100 ? 36.563 79.856 22.184 1.00 23.59 100 GLU A C 1
ATOM 780 O O . GLU A 1 100 ? 35.366 79.679 21.987 1.00 24.64 100 GLU A O 1
ATOM 786 N N . ILE A 1 101 ? 37.046 80.985 22.681 1.00 23.91 101 ILE A N 1
ATOM 787 C CA . ILE A 1 101 ? 36.153 82.095 22.978 1.00 22.03 101 ILE A CA 1
ATOM 788 C C . ILE A 1 101 ? 36.020 82.941 21.717 1.00 26.15 101 ILE A C 1
ATOM 789 O O . ILE A 1 101 ? 36.974 83.593 21.302 1.00 27.95 101 ILE A O 1
ATOM 794 N N . ALA A 1 102 ? 34.844 82.893 21.091 1.00 18.15 102 ALA A N 1
ATOM 795 C CA . ALA A 1 102 ? 34.622 83.497 19.784 1.00 18.89 102 ALA A CA 1
ATOM 796 C C . ALA A 1 102 ? 34.222 84.970 19.879 1.00 19.73 102 ALA A C 1
ATOM 797 O O . ALA A 1 102 ? 34.497 85.758 18.968 1.00 22.92 102 ALA A O 1
ATOM 799 N N . SER A 1 103 ? 33.552 85.334 20.971 1.00 18.07 103 SER A N 1
ATOM 800 C CA . SER A 1 103 ? 33.099 86.723 21.175 1.00 16.45 103 SER A CA 1
ATOM 801 C C . SER A 1 103 ? 32.685 86.893 22.617 1.00 16.90 103 SER A C 1
ATOM 802 O O . SER A 1 103 ? 32.747 85.948 23.411 1.00 18.29 103 SER A O 1
ATOM 805 N N . ILE A 1 104 ? 32.228 88.102 22.937 1.00 15.58 104 ILE A N 1
ATOM 806 C CA . ILE A 1 104 ? 31.781 88.400 24.286 1.00 15.56 104 ILE A CA 1
ATOM 807 C C . ILE A 1 104 ? 30.605 87.498 24.725 1.00 16.26 104 ILE A C 1
ATOM 808 O O . ILE A 1 104 ? 30.401 87.314 25.915 1.00 17.87 104 ILE A O 1
ATOM 813 N N . ASP A 1 105 ? 29.875 86.898 23.784 1.00 15.81 105 ASP A N 1
ATOM 814 C CA . ASP A 1 105 ? 28.767 86.036 24.202 1.00 13.88 105 ASP A CA 1
ATOM 815 C C . ASP A 1 105 ? 28.785 84.652 23.558 1.00 16.23 105 ASP A C 1
ATOM 816 O O . ASP A 1 105 ? 27.762 83.972 23.549 1.00 16.62 105 ASP A O 1
ATOM 821 N N . GLU A 1 106 ? 29.939 84.210 23.047 1.00 15.40 106 GLU A N 1
ATOM 822 C CA . GLU A 1 106 ? 30.020 82.938 22.310 1.00 14.11 106 GLU A CA 1
ATOM 823 C C . GLU A 1 106 ? 31.276 82.157 22.628 1.00 19.56 106 GLU A C 1
ATOM 824 O O . GLU A 1 106 ? 32.361 82.712 22.585 1.00 19.52 106 GLU A O 1
ATOM 830 N N . ALA A 1 107 ? 31.139 80.862 22.887 1.00 17.14 107 ALA A N 1
ATOM 831 C CA . ALA A 1 107 ? 32.314 80.027 23.108 1.00 18.43 107 ALA A CA 1
ATOM 832 C C . ALA A 1 107 ? 32.058 78.638 22.575 1.00 19.13 107 ALA A C 1
ATOM 833 O O . ALA A 1 107 ? 30.927 78.130 22.643 1.00 19.17 107 ALA A O 1
ATOM 835 N N . TYR A 1 108 ? 33.115 78.018 22.052 1.00 17.58 108 TYR A N 1
ATOM 836 C CA . TYR A 1 108 ? 33.080 76.628 21.604 1.00 17.74 108 TYR A CA 1
ATOM 837 C C . TYR A 1 108 ? 33.856 75.765 22.576 1.00 21.11 108 TYR A C 1
ATOM 838 O O . TYR A 1 108 ? 34.906 76.178 23.052 1.00 22.95 108 TYR A O 1
ATOM 847 N N . LEU A 1 109 ? 33.332 74.576 22.859 1.00 19.87 109 LEU A N 1
ATOM 848 C CA . LEU A 1 109 ? 34.031 73.589 23.678 1.00 23.78 109 LEU A CA 1
ATOM 849 C C . LEU A 1 109 ? 34.129 72.286 22.923 1.00 22.54 109 LEU A C 1
ATOM 850 O O . LEU A 1 109 ? 33.132 71.788 22.398 1.00 26.01 109 LEU A O 1
ATOM 855 N N . ASP A 1 110 ? 35.332 71.711 22.890 1.00 22.99 110 ASP A N 1
ATOM 856 C CA . ASP A 1 110 ? 35.502 70.339 22.454 1.00 25.86 110 ASP A CA 1
ATOM 857 C C . ASP A 1 110 ? 35.327 69.469 23.688 1.00 26.02 110 ASP A C 1
ATOM 858 O O . ASP A 1 110 ? 36.178 69.477 24.571 1.00 30.27 110 ASP A O 1
ATOM 863 N N . ILE A 1 111 ? 34.210 68.759 23.771 1.00 26.96 111 ILE A N 1
ATOM 864 C CA . ILE A 1 111 ? 33.946 67.954 24.962 1.00 27.10 111 ILE A CA 1
ATOM 865 C C . ILE A 1 111 ? 34.198 66.466 24.722 1.00 29.87 111 ILE A C 1
ATOM 866 O O . ILE A 1 111 ? 33.707 65.622 25.474 1.00 29.37 111 ILE A O 1
ATOM 871 N N . SER A 1 112 ? 34.988 66.154 23.693 1.00 27.10 112 SER A N 1
ATOM 872 C CA . SER A 1 112 ? 35.281 64.771 23.321 1.00 31.68 112 SER A CA 1
ATOM 873 C C . SER A 1 112 ? 36.020 64.011 24.410 1.00 32.73 112 SER A C 1
ATOM 874 O O . SER A 1 112 ? 35.992 62.782 24.438 1.00 35.58 112 SER A O 1
ATOM 877 N N . ASP A 1 113 ? 36.689 64.725 25.308 1.00 30.40 113 ASP A N 1
ATOM 878 C CA . ASP A 1 113 ? 37.401 64.010 26.367 1.00 30.94 113 ASP A CA 1
ATOM 879 C C . ASP A 1 113 ? 36.464 63.605 27.500 1.00 37.62 113 ASP A C 1
ATOM 880 O O . ASP A 1 113 ? 36.861 62.848 28.379 1.00 43.75 113 ASP A O 1
ATOM 885 N N . LYS A 1 114 ? 35.224 64.090 27.491 1.00 33.18 114 LYS A N 1
ATOM 886 C CA . LYS A 1 114 ? 34.328 63.732 28.588 1.00 37.26 114 LYS A CA 1
ATOM 887 C C . LYS A 1 114 ? 33.092 62.951 28.162 1.00 34.68 114 LYS A C 1
ATOM 888 O O . LYS A 1 114 ? 32.544 62.185 28.946 1.00 32.54 114 LYS A O 1
ATOM 894 N N . VAL A 1 115 ? 32.689 63.097 26.909 1.00 27.53 115 VAL A N 1
ATOM 895 C CA . VAL A 1 115 ? 31.526 62.397 26.401 1.00 30.21 115 VAL A CA 1
ATOM 896 C C . VAL A 1 115 ? 31.836 61.875 25.005 1.00 36.97 115 VAL A C 1
ATOM 897 O O . VAL A 1 115 ? 32.558 62.536 24.249 1.00 39.88 115 VAL A O 1
ATOM 901 N N . ARG A 1 116 ? 31.307 60.703 24.673 1.00 39.73 116 ARG A N 1
ATOM 902 C CA . ARG A 1 116 ? 31.441 60.160 23.320 1.00 39.58 116 ARG A CA 1
ATOM 903 C C . ARG A 1 116 ? 30.090 59.708 22.782 1.00 33.07 116 ARG A C 1
ATOM 904 O O . ARG A 1 116 ? 30.017 58.855 21.904 1.00 37.67 116 ARG A O 1
ATOM 912 N N . ASP A 1 117 ? 29.015 60.288 23.301 1.00 30.78 117 ASP A N 1
ATOM 913 C CA . ASP A 1 117 ? 27.675 60.026 22.787 1.00 29.84 117 ASP A CA 1
ATOM 914 C C . ASP A 1 117 ? 26.813 61.271 22.947 1.00 32.62 117 ASP A C 1
ATOM 915 O O . ASP A 1 117 ? 27.122 62.126 23.780 1.00 31.37 117 ASP A O 1
ATOM 920 N N . TYR A 1 118 ? 25.731 61.401 22.183 1.00 30.43 118 TYR A N 1
ATOM 921 C CA . TYR A 1 118 ? 24.983 62.666 22.263 1.00 30.40 118 TYR A CA 1
ATOM 922 C C . TYR A 1 118 ? 24.018 62.736 23.442 1.00 32.88 118 TYR A C 1
ATOM 923 O O . TYR A 1 118 ? 23.621 63.832 23.845 1.00 31.80 118 TYR A O 1
ATOM 932 N N . ARG A 1 119 ? 23.648 61.594 24.013 1.00 34.29 119 ARG A N 1
ATOM 933 C CA . ARG A 1 119 ? 22.805 61.631 25.201 1.00 30.38 119 ARG A CA 1
ATOM 934 C C . ARG A 1 119 ? 23.569 62.279 26.356 1.00 30.78 119 ARG A C 1
ATOM 935 O O . ARG A 1 119 ? 23.059 63.174 27.035 1.00 28.23 119 ARG A O 1
ATOM 943 N N . GLU A 1 120 ? 24.803 61.840 26.576 1.00 29.47 120 GLU A N 1
ATOM 944 C CA . GLU A 1 120 ? 25.597 62.462 27.627 1.00 27.32 120 GLU A CA 1
ATOM 945 C C . GLU A 1 120 ? 26.051 63.876 27.258 1.00 27.41 120 GLU A C 1
ATOM 946 O O . GLU A 1 120 ? 26.203 64.712 28.137 1.00 27.06 120 GLU A O 1
ATOM 952 N N . ALA A 1 121 ? 26.271 64.157 25.975 1.00 28.02 121 ALA A N 1
ATOM 953 C CA . ALA A 1 121 ? 26.583 65.530 25.562 1.00 25.02 121 ALA A CA 1
ATOM 954 C C . ALA A 1 121 ? 25.444 66.469 25.950 1.00 22.02 121 ALA A C 1
ATOM 955 O O . ALA A 1 121 ? 25.669 67.567 26.462 1.00 23.60 121 ALA A O 1
ATOM 957 N N . TYR A 1 122 ? 24.217 66.007 25.714 1.00 26.40 122 TYR A N 1
ATOM 958 C CA . TYR A 1 122 ? 23.018 66.757 26.065 1.00 25.50 122 TYR A CA 1
ATOM 959 C C . TYR A 1 122 ? 22.958 66.965 27.577 1.00 22.41 122 TYR A C 1
ATOM 960 O O . TYR A 1 122 ? 22.701 68.077 28.045 1.00 23.20 122 TYR A O 1
ATOM 969 N N . ASN A 1 123 ? 23.253 65.911 28.335 1.00 24.74 123 ASN A N 1
ATOM 970 C CA . ASN A 1 123 ? 23.301 66.040 29.791 1.00 23.20 123 ASN A CA 1
ATOM 971 C C . ASN A 1 123 ? 24.345 67.056 30.245 1.00 26.08 123 ASN A C 1
ATOM 972 O O . ASN A 1 123 ? 24.090 67.857 31.142 1.00 24.29 123 ASN A O 1
ATOM 977 N N . LEU A 1 124 ? 25.525 67.022 29.627 1.00 24.29 124 LEU A N 1
ATOM 978 C CA . LEU A 1 124 ? 26.565 68.003 29.927 1.00 23.59 124 LEU A CA 1
ATOM 979 C C . LEU A 1 124 ? 26.072 69.425 29.584 1.00 24.99 124 LEU A C 1
ATOM 980 O O . LEU A 1 124 ? 26.285 70.366 30.352 1.00 23.27 124 LEU A O 1
ATOM 985 N N . GLY A 1 125 ? 25.410 69.581 28.440 1.00 21.37 125 GLY A N 1
ATOM 986 C CA . GLY A 1 125 ? 24.819 70.857 28.077 1.00 20.93 125 GLY A CA 1
ATOM 987 C C . GLY A 1 125 ? 23.825 71.377 29.106 1.00 20.71 125 GLY A C 1
ATOM 988 O O . GLY A 1 125 ? 23.816 72.582 29.408 1.00 20.92 125 GLY A O 1
ATOM 989 N N . LEU A 1 126 ? 23.001 70.484 29.650 1.00 22.45 126 LEU A N 1
ATOM 990 C CA . LEU A 1 126 ? 22.044 70.869 30.681 1.00 19.44 126 LEU A CA 1
ATOM 991 C C . LEU A 1 126 ? 22.774 71.332 31.930 1.00 22.18 126 LEU A C 1
ATOM 992 O O . LEU A 1 126 ? 22.349 72.287 32.585 1.00 21.72 126 LEU A O 1
ATOM 997 N N . GLU A 1 127 ? 23.873 70.655 32.261 1.00 22.72 127 GLU A N 1
ATOM 998 C CA . GLU A 1 127 ? 24.643 71.026 33.447 1.00 22.88 127 GLU A CA 1
ATOM 999 C C . GLU A 1 127 ? 25.270 72.398 33.271 1.00 20.36 127 GLU A C 1
ATOM 1000 O O . GLU A 1 127 ? 25.278 73.199 34.202 1.00 22.58 127 GLU A O 1
ATOM 1006 N N . ILE A 1 128 ? 25.792 72.663 32.077 1.00 19.40 128 ILE A N 1
ATOM 1007 C CA . ILE A 1 128 ? 26.315 73.992 31.777 1.00 18.80 128 ILE A CA 1
ATOM 1008 C C . ILE A 1 128 ? 25.227 75.055 31.908 1.00 19.81 128 ILE A C 1
ATOM 1009 O O . ILE A 1 128 ? 25.460 76.096 32.532 1.00 20.42 128 ILE A O 1
ATOM 1014 N N . LYS A 1 129 ? 24.046 74.800 31.344 1.00 18.93 129 LYS A N 1
ATOM 1015 C CA . LYS A 1 129 ? 22.955 75.781 31.444 1.00 17.87 129 LYS A CA 1
ATOM 1016 C C . LYS A 1 129 ? 22.598 76.025 32.904 1.00 18.79 129 LYS A C 1
ATOM 1017 O O . LYS A 1 129 ? 22.478 77.180 33.334 1.00 19.62 129 LYS A O 1
ATOM 1023 N N . ASN A 1 130 ? 22.472 74.948 33.677 1.00 20.16 130 ASN A N 1
ATOM 1024 C CA . ASN A 1 130 ? 22.140 75.100 35.087 1.00 18.89 130 ASN A CA 1
ATOM 1025 C C . ASN A 1 130 ? 23.215 75.849 35.873 1.00 20.92 130 ASN A C 1
ATOM 1026 O O . ASN A 1 130 ? 22.895 76.694 36.724 1.00 22.46 130 ASN A O 1
ATOM 1031 N N . LYS A 1 131 ? 24.479 75.550 35.579 1.00 20.38 131 LYS A N 1
ATOM 1032 C CA . LYS A 1 131 ? 25.600 76.168 36.280 1.00 18.35 131 LYS A CA 1
ATOM 1033 C C . LYS A 1 131 ? 25.654 77.675 36.035 1.00 19.95 131 LYS A C 1
ATOM 1034 O O . LYS A 1 131 ? 25.824 78.464 36.966 1.00 22.57 131 LYS A O 1
ATOM 1040 N N . ILE A 1 132 ? 25.495 78.079 34.784 1.00 16.57 132 ILE A N 1
ATOM 1041 C CA . ILE A 1 132 ? 25.576 79.499 34.464 1.00 16.86 132 ILE A CA 1
ATOM 1042 C C . ILE A 1 132 ? 24.367 80.231 35.069 1.00 17.94 132 ILE A C 1
ATOM 1043 O O . ILE A 1 132 ? 24.472 81.376 35.557 1.00 19.95 132 ILE A O 1
ATOM 1048 N N . LEU A 1 133 ? 23.213 79.575 35.046 1.00 17.52 133 LEU A N 1
ATOM 1049 C CA . LEU A 1 133 ? 22.015 80.166 35.642 1.00 19.97 133 LEU A CA 1
ATOM 1050 C C . LEU A 1 133 ? 22.165 80.285 37.169 1.00 21.27 133 LEU A C 1
ATOM 1051 O O . LEU A 1 133 ? 21.835 81.334 37.754 1.00 21.60 133 LEU A O 1
ATOM 1056 N N . GLU A 1 134 ? 22.693 79.241 37.802 1.00 20.36 134 GLU A N 1
ATOM 1057 C CA . GLU A 1 134 ? 22.925 79.247 39.244 1.00 20.92 134 GLU A CA 1
ATOM 1058 C C . GLU A 1 134 ? 23.904 80.350 39.647 1.00 26.21 134 GLU A C 1
ATOM 1059 O O . GLU A 1 134 ? 23.641 81.116 40.570 1.00 26.49 134 GLU A O 1
ATOM 1062 N N . LYS A 1 135 ? 25.026 80.425 38.949 1.00 19.94 135 LYS A N 1
ATOM 1063 C CA . LYS A 1 135 ? 26.119 81.290 39.398 1.00 20.37 135 LYS A CA 1
ATOM 1064 C C . LYS A 1 135 ? 25.968 82.744 38.945 1.00 21.70 135 LYS A C 1
ATOM 1065 O O . LYS A 1 135 ? 26.338 83.659 39.672 1.00 25.05 135 LYS A O 1
ATOM 1071 N N . GLU A 1 136 ? 25.442 82.959 37.747 1.00 18.35 136 GLU A N 1
ATOM 1072 C CA . GLU A 1 136 ? 25.412 84.312 37.190 1.00 18.27 136 GLU A CA 1
ATOM 1073 C C . GLU A 1 136 ? 24.016 84.777 36.782 1.00 22.29 136 GLU A C 1
ATOM 1074 O O . GLU A 1 136 ? 23.862 85.907 36.312 1.00 21.79 136 GLU A O 1
ATOM 1080 N N . LYS A 1 137 ? 23.011 83.923 36.981 1.00 19.41 137 LYS A N 1
ATOM 1081 C CA . LYS A 1 137 ? 21.613 84.252 36.679 1.00 20.32 137 LYS A CA 1
ATOM 1082 C C . LYS A 1 137 ? 21.372 84.561 35.207 1.00 20.02 137 LYS A C 1
ATOM 1083 O O . LYS A 1 137 ? 20.439 85.290 34.880 1.00 20.70 137 LYS A O 1
ATOM 1089 N N . ILE A 1 138 ? 22.206 83.999 34.335 1.00 19.10 138 ILE A N 1
ATOM 1090 C CA . ILE A 1 138 ? 22.154 84.242 32.897 1.00 17.39 138 ILE A CA 1
ATOM 1091 C C . ILE A 1 138 ? 21.674 82.979 32.185 1.00 16.10 138 ILE A C 1
ATOM 1092 O O . ILE A 1 138 ? 22.194 81.887 32.455 1.00 18.31 138 ILE A O 1
ATOM 1097 N N . THR A 1 139 ? 20.673 83.127 31.316 1.00 16.59 139 THR A N 1
ATOM 1098 C CA . THR A 1 139 ? 20.245 82.030 30.446 1.00 16.50 139 THR A CA 1
ATOM 1099 C C . THR A 1 139 ? 21.044 82.064 29.157 1.00 16.05 139 THR A C 1
ATOM 1100 O O . THR A 1 139 ? 21.411 83.146 28.652 1.00 16.42 139 THR A O 1
ATOM 1104 N N . VAL A 1 140 ? 21.304 80.882 28.610 1.00 16.07 140 VAL A N 1
ATOM 1105 C CA . VAL A 1 140 ? 22.096 80.753 27.396 1.00 16.16 140 VAL A CA 1
ATOM 1106 C C . VAL A 1 140 ? 21.461 79.716 26.480 1.00 18.49 140 VAL A C 1
ATOM 1107 O O . VAL A 1 140 ? 20.579 78.944 26.896 1.00 18.45 140 VAL A O 1
ATOM 1111 N N . THR A 1 141 ? 21.910 79.679 25.230 1.00 15.12 141 THR A N 1
ATOM 1112 C CA . THR A 1 141 ? 21.483 78.624 24.333 1.00 15.77 141 THR A CA 1
ATOM 1113 C C . THR A 1 141 ? 22.692 77.769 23.986 1.00 18.86 141 THR A C 1
ATOM 1114 O O . THR A 1 141 ? 23.780 78.292 23.739 1.00 18.33 141 THR A O 1
ATOM 1118 N N . VAL A 1 142 ? 22.499 76.456 24.044 1.00 16.56 142 VAL A N 1
ATOM 1119 C CA . VAL A 1 142 ? 23.537 75.483 23.768 1.00 18.49 142 VAL A CA 1
ATOM 1120 C C . VAL A 1 142 ? 23.245 74.763 22.466 1.00 19.18 142 VAL A C 1
ATOM 1121 O O . VAL A 1 142 ? 22.128 74.294 22.248 1.00 20.36 142 VAL A O 1
ATOM 1125 N N . GLY A 1 143 ? 24.250 74.671 21.599 1.00 18.61 143 GLY A N 1
ATOM 1126 C CA . GLY A 1 143 ? 24.148 73.862 20.399 1.00 20.44 143 GLY A CA 1
ATOM 1127 C C . GLY A 1 143 ? 25.223 72.793 20.437 1.00 21.06 143 GLY A C 1
ATOM 1128 O O . GLY A 1 143 ? 26.351 73.064 20.846 1.00 21.14 143 GLY A O 1
ATOM 1129 N N . ILE A 1 144 ? 24.863 71.579 20.037 1.00 19.49 144 ILE A N 1
ATOM 1130 C CA . ILE A 1 144 ? 25.762 70.434 20.101 1.00 20.68 144 ILE A CA 1
ATOM 1131 C C . ILE A 1 144 ? 25.762 69.683 18.788 1.00 24.57 144 ILE A C 1
ATOM 1132 O O . ILE A 1 144 ? 24.701 69.299 18.298 1.00 26.48 144 ILE A O 1
ATOM 1137 N N . SER A 1 145 ? 26.944 69.469 18.216 1.00 25.39 145 SER A N 1
ATOM 1138 C CA . SER A 1 145 ? 27.036 68.632 17.025 1.00 26.97 145 SER A CA 1
ATOM 1139 C C . SER A 1 145 ? 28.449 68.094 16.857 1.00 27.02 145 SER A C 1
ATOM 1140 O O . SER A 1 145 ? 29.232 68.079 17.806 1.00 28.75 145 SER A O 1
ATOM 1143 N N . LYS A 1 146 ? 28.766 67.640 15.649 1.00 29.28 146 LYS A N 1
ATOM 1144 C CA . LYS A 1 146 ? 30.022 66.938 15.414 1.00 28.92 146 LYS A CA 1
ATOM 1145 C C . LYS A 1 146 ? 31.165 67.879 15.025 1.00 29.56 146 LYS A C 1
ATOM 1146 O O . LYS A 1 146 ? 32.326 67.466 14.966 1.00 32.31 146 LYS A O 1
ATOM 1152 N N . ASN A 1 147 ? 30.841 69.141 14.762 1.00 29.01 147 ASN A N 1
ATOM 1153 C CA . ASN A 1 147 ? 31.872 70.136 14.498 1.00 27.03 147 ASN A CA 1
ATOM 1154 C C . ASN A 1 147 ? 31.373 71.528 14.882 1.00 27.57 147 ASN A C 1
ATOM 1155 O O . ASN A 1 147 ? 30.193 71.702 15.225 1.00 26.70 147 ASN A O 1
ATOM 1160 N N . LYS A 1 148 ? 32.268 72.508 14.842 1.00 25.59 148 LYS A N 1
ATOM 1161 C CA . LYS A 1 148 ? 31.927 73.882 15.223 1.00 25.01 148 LYS A CA 1
ATOM 1162 C C . LYS A 1 148 ? 30.781 74.486 14.437 1.00 22.98 148 LYS A C 1
ATOM 1163 O O . LYS A 1 148 ? 29.975 75.241 14.977 1.00 24.39 148 LYS A O 1
ATOM 1169 N N . VAL A 1 149 ? 30.741 74.185 13.149 1.00 25.65 149 VAL A N 1
ATOM 1170 C CA . VAL A 1 149 ? 29.773 74.820 12.283 1.00 23.33 149 VAL A CA 1
ATOM 1171 C C . VAL A 1 149 ? 28.359 74.382 12.636 1.00 23.04 149 VAL A C 1
ATOM 1172 O O . VAL A 1 149 ? 27.484 75.221 12.831 1.00 24.25 149 VAL A O 1
ATOM 1176 N N . PHE A 1 150 ? 28.136 73.076 12.759 1.00 26.82 150 PHE A N 1
ATOM 1177 C CA . PHE A 1 150 ? 26.792 72.621 13.081 1.00 24.53 150 PHE A CA 1
ATOM 1178 C C . PHE A 1 150 ? 26.431 72.863 14.546 1.00 24.14 150 PHE A C 1
ATOM 1179 O O . PHE A 1 150 ? 25.257 73.002 14.869 1.00 23.75 150 PHE A O 1
ATOM 1187 N N . ALA A 1 151 ? 27.426 72.981 15.421 1.00 23.11 151 ALA A N 1
ATOM 1188 C CA . ALA A 1 151 ? 27.136 73.354 16.805 1.00 22.47 151 ALA A CA 1
ATOM 1189 C C . ALA A 1 151 ? 26.568 74.771 16.854 1.00 21.87 151 ALA A C 1
ATOM 1190 O O . ALA A 1 151 ? 25.628 75.043 17.597 1.00 20.97 151 ALA A O 1
ATOM 1192 N N . LYS A 1 152 ? 27.136 75.676 16.065 1.00 21.37 152 LYS A N 1
ATOM 1193 C CA . LYS A 1 152 ? 26.616 77.047 16.028 1.00 21.78 152 LYS A CA 1
ATOM 1194 C C . LYS A 1 152 ? 25.234 77.081 15.387 1.00 20.96 152 LYS A C 1
ATOM 1195 O O . LYS A 1 152 ? 24.331 77.753 15.886 1.00 22.43 152 LYS A O 1
ATOM 1201 N N . ILE A 1 153 ? 25.070 76.363 14.286 1.00 22.51 153 ILE A N 1
ATOM 1202 C CA . ILE A 1 153 ? 23.780 76.303 13.616 1.00 22.69 153 ILE A CA 1
ATOM 1203 C C . ILE A 1 153 ? 22.714 75.784 14.578 1.00 23.08 153 ILE A C 1
ATOM 1204 O O . ILE A 1 153 ? 21.601 76.308 14.624 1.00 24.69 153 ILE A O 1
ATOM 1209 N N . ALA A 1 154 ? 23.067 74.771 15.364 1.00 23.66 154 ALA A N 1
ATOM 1210 C CA . ALA A 1 154 ? 22.145 74.244 16.375 1.00 24.04 154 ALA A CA 1
ATOM 1211 C C . ALA A 1 154 ? 21.667 75.323 17.355 1.00 22.11 154 ALA A C 1
ATOM 1212 O O . ALA A 1 154 ? 20.462 75.440 17.632 1.00 24.32 154 ALA A O 1
ATOM 1214 N N . ALA A 1 155 ? 22.592 76.123 17.881 1.00 20.53 155 ALA A N 1
ATOM 1215 C CA . ALA A 1 155 ? 22.214 77.195 18.796 1.00 19.50 155 ALA A CA 1
ATOM 1216 C C . ALA A 1 155 ? 21.360 78.258 18.095 1.00 21.10 155 ALA A C 1
ATOM 1217 O O . ALA A 1 155 ? 20.429 78.798 18.682 1.00 23.96 155 ALA A O 1
ATOM 1219 N N . ASP A 1 156 ? 21.668 78.546 16.836 1.00 22.26 156 ASP A N 1
ATOM 1220 C CA . ASP A 1 156 ? 20.887 79.543 16.096 1.00 24.89 156 ASP A CA 1
ATOM 1221 C C . ASP A 1 156 ? 19.422 79.115 15.997 1.00 25.35 156 ASP A C 1
ATOM 1222 O O . ASP A 1 156 ? 18.506 79.934 16.111 1.00 27.06 156 ASP A O 1
ATOM 1227 N N . MET A 1 157 ? 19.211 77.817 15.814 1.00 24.50 157 MET A N 1
ATOM 1228 C CA . MET A 1 157 ? 17.870 77.259 15.665 1.00 24.17 157 MET A CA 1
ATOM 1229 C C . MET A 1 157 ? 17.094 77.202 16.977 1.00 28.45 157 MET A C 1
ATOM 1230 O O . MET A 1 157 ? 15.864 77.123 16.974 1.00 32.82 157 MET A O 1
ATOM 1235 N N . ALA A 1 158 ? 17.806 77.239 18.096 1.00 23.95 158 ALA A N 1
ATOM 1236 C CA . ALA A 1 158 ? 17.195 76.966 19.398 1.00 23.83 158 ALA A CA 1
ATOM 1237 C C . ALA A 1 158 ? 17.054 78.175 20.333 1.00 24.07 158 ALA A C 1
ATOM 1238 O O . ALA A 1 158 ? 16.437 78.067 21.395 1.00 23.65 158 ALA A O 1
ATOM 1240 N N . LYS A 1 159 ? 17.629 79.318 19.976 1.00 22.02 159 LYS A N 1
ATOM 1241 C CA . LYS A 1 159 ? 17.639 80.441 20.913 1.00 20.15 159 LYS A CA 1
ATOM 1242 C C . LYS A 1 159 ? 16.255 81.086 20.916 1.00 23.82 159 LYS A C 1
ATOM 1243 O O . LYS A 1 159 ? 15.532 80.988 19.923 1.00 26.79 159 LYS A O 1
ATOM 1249 N N . PRO A 1 160 ? 15.867 81.715 22.039 1.00 22.71 160 PRO A N 1
ATOM 1250 C CA . PRO A 1 160 ? 16.606 81.815 23.304 1.00 20.33 160 PRO A CA 1
ATOM 1251 C C . PRO A 1 160 ? 16.337 80.674 24.287 1.00 22.78 160 PRO A C 1
ATOM 1252 O O . PRO A 1 160 ? 15.359 79.937 24.146 1.00 22.65 160 PRO A O 1
ATOM 1256 N N . ASN A 1 161 ? 17.226 80.561 25.273 1.00 19.23 161 ASN A N 1
ATOM 1257 C CA . ASN A 1 161 ? 17.114 79.627 26.382 1.00 22.03 161 ASN A CA 1
ATOM 1258 C C . ASN A 1 161 ? 16.854 78.225 25.873 1.00 25.38 161 ASN A C 1
ATOM 1259 O O . ASN A 1 161 ? 15.946 77.531 26.339 1.00 27.12 161 ASN A O 1
ATOM 1264 N N . GLY A 1 162 ? 17.651 77.828 24.893 1.00 19.59 162 GLY A N 1
ATOM 1265 C CA . GLY A 1 162 ? 17.474 76.545 24.250 1.00 19.36 162 GLY A CA 1
ATOM 1266 C C . GLY A 1 162 ? 18.632 75.584 24.438 1.00 20.52 162 GLY A C 1
ATOM 1267 O O . GLY A 1 162 ? 19.682 75.938 24.981 1.00 18.76 162 GLY A O 1
ATOM 1268 N N . ILE A 1 163 ? 18.414 74.362 23.983 1.00 19.95 163 ILE A N 1
ATOM 1269 C CA . ILE A 1 163 ? 19.478 73.371 23.862 1.00 21.47 163 ILE A CA 1
ATOM 1270 C C . ILE A 1 163 ? 19.100 72.403 22.752 1.00 22.55 163 ILE A C 1
ATOM 1271 O O . ILE A 1 163 ? 17.996 71.845 22.724 1.00 25.60 163 ILE A O 1
ATOM 1276 N N . LYS A 1 164 ? 20.010 72.236 21.806 1.00 20.00 164 LYS A N 1
ATOM 1277 C CA . LYS A 1 164 ? 19.728 71.436 20.628 1.00 21.14 164 LYS A CA 1
ATOM 1278 C C . LYS A 1 164 ? 20.927 70.629 20.175 1.00 23.32 164 LYS A C 1
ATOM 1279 O O . LYS A 1 164 ? 22.042 71.157 20.069 1.00 23.11 164 LYS A O 1
ATOM 1285 N N . VAL A 1 165 ? 20.673 69.349 19.926 1.00 23.72 165 VAL A N 1
ATOM 1286 C CA . VAL A 1 165 ? 21.636 68.447 19.319 1.00 21.69 165 VAL A CA 1
ATOM 1287 C C . VAL A 1 165 ? 21.315 68.255 17.852 1.00 27.42 165 VAL A C 1
ATOM 1288 O O . VAL A 1 165 ? 20.170 67.991 17.496 1.00 29.59 165 VAL A O 1
ATOM 1292 N N . ILE A 1 166 ? 22.326 68.408 17.007 1.00 26.85 166 ILE A N 1
ATOM 1293 C CA . ILE A 1 166 ? 22.233 68.009 15.612 1.00 25.83 166 ILE A CA 1
ATOM 1294 C C . ILE A 1 166 ? 23.092 66.755 15.435 1.00 29.78 166 ILE A C 1
ATOM 1295 O O . ILE A 1 166 ? 24.320 66.834 15.318 1.00 32.35 166 ILE A O 1
ATOM 1300 N N . ASP A 1 167 ? 22.460 65.588 15.465 1.00 31.28 167 ASP A N 1
ATOM 1301 C CA . ASP A 1 167 ? 23.227 64.346 15.417 1.00 31.36 167 ASP A CA 1
ATOM 1302 C C . ASP A 1 167 ? 23.680 64.028 13.991 1.00 37.63 167 ASP A C 1
ATOM 1303 O O . ASP A 1 167 ? 23.452 64.820 13.077 1.00 35.52 167 ASP A O 1
ATOM 1308 N N . ASP A 1 168 ? 24.335 62.880 13.807 1.00 35.35 168 ASP A N 1
ATOM 1309 C CA . ASP A 1 168 ? 24.920 62.529 12.514 1.00 37.86 168 ASP A CA 1
ATOM 1310 C C . ASP A 1 168 ? 23.883 62.499 11.394 1.00 43.69 168 ASP A C 1
ATOM 1311 O O . ASP A 1 168 ? 24.144 62.965 10.284 1.00 37.33 168 ASP A O 1
ATOM 1315 N N . GLU A 1 169 ? 22.711 61.944 11.687 1.00 42.51 169 GLU A N 1
ATOM 1316 C CA . GLU A 1 169 ? 21.634 61.867 10.705 1.00 44.35 169 GLU A CA 1
ATOM 1317 C C . GLU A 1 169 ? 21.095 63.255 10.327 1.00 41.97 169 GLU A C 1
ATOM 1318 O O . GLU A 1 169 ? 20.812 63.517 9.156 1.00 39.81 169 GLU A O 1
ATOM 1320 N N . GLU A 1 170 ? 20.957 64.145 11.310 1.00 36.22 170 GLU A N 1
ATOM 1321 C CA . GLU A 1 170 ? 20.450 65.496 11.043 1.00 37.15 170 GLU A CA 1
ATOM 1322 C C . GLU A 1 170 ? 21.473 66.354 10.285 1.00 37.85 170 GLU A C 1
ATOM 1323 O O . GLU A 1 170 ? 21.099 67.214 9.486 1.00 36.40 170 GLU A O 1
ATOM 1326 N N . VAL A 1 171 ? 22.759 66.118 10.535 1.00 35.06 171 VAL A N 1
ATOM 1327 C CA . VAL A 1 171 ? 23.814 66.758 9.759 1.00 33.85 171 VAL A CA 1
ATOM 1328 C C . VAL A 1 171 ? 23.657 66.408 8.287 1.00 36.66 171 VAL A C 1
ATOM 1329 O O . VAL A 1 171 ? 23.645 67.289 7.429 1.00 38.78 171 VAL A O 1
ATOM 1333 N N . LYS A 1 172 ? 23.522 65.118 7.993 1.00 35.70 172 LYS A N 1
ATOM 1334 C CA . LYS A 1 172 ? 23.324 64.699 6.618 1.00 40.38 172 LYS A CA 1
ATOM 1335 C C . LYS A 1 172 ? 22.104 65.387 6.005 1.00 38.83 172 LYS A C 1
ATOM 1336 O O . LYS A 1 172 ? 22.154 65.839 4.863 1.00 41.99 172 LYS A O 1
ATOM 1342 N N . ARG A 1 173 ? 21.024 65.492 6.773 1.00 37.52 173 ARG A N 1
ATOM 1343 C CA . ARG A 1 173 ? 19.814 66.150 6.289 1.00 39.67 173 ARG A CA 1
ATOM 1344 C C . ARG A 1 173 ? 20.054 67.635 5.997 1.00 42.18 173 ARG A C 1
ATOM 1345 O O . ARG A 1 173 ? 19.622 68.154 4.967 1.00 47.81 173 ARG A O 1
ATOM 1353 N N . LEU A 1 174 ? 20.745 68.312 6.904 1.00 40.77 174 LEU A N 1
ATOM 1354 C CA . LEU A 1 174 ? 21.004 69.740 6.741 1.00 37.60 174 LEU A CA 1
ATOM 1355 C C . LEU A 1 174 ? 21.928 70.038 5.564 1.00 40.67 174 LEU A C 1
ATOM 1356 O O . LEU A 1 174 ? 21.795 71.074 4.910 1.00 42.42 174 LEU A O 1
ATOM 1361 N N . ILE A 1 175 ? 22.868 69.138 5.301 1.00 37.93 175 ILE A N 1
ATOM 1362 C CA . ILE A 1 175 ? 23.740 69.260 4.134 1.00 40.53 175 ILE A CA 1
ATOM 1363 C C . ILE A 1 175 ? 22.899 69.326 2.858 1.00 42.64 175 ILE A C 1
ATOM 1364 O O . ILE A 1 175 ? 23.262 69.993 1.891 1.00 43.24 175 ILE A O 1
ATOM 1369 N N . ARG A 1 176 ? 21.747 68.665 2.877 1.00 45.03 176 ARG A N 1
ATOM 1370 C CA . ARG A 1 176 ? 20.844 68.683 1.731 1.00 43.02 176 ARG A CA 1
ATOM 1371 C C . ARG A 1 176 ? 19.825 69.819 1.792 1.00 46.40 176 ARG A C 1
ATOM 1372 O O . ARG A 1 176 ? 19.436 70.363 0.758 1.00 47.91 176 ARG A O 1
ATOM 1380 N N . GLU A 1 177 ? 19.401 70.183 2.998 1.00 43.93 177 GLU A N 1
ATOM 1381 C CA . GLU A 1 177 ? 18.228 71.038 3.144 1.00 46.41 177 GLU A CA 1
ATOM 1382 C C . GLU A 1 177 ? 18.495 72.444 3.677 1.00 42.81 177 GLU A C 1
ATOM 1383 O O . GLU A 1 177 ? 17.682 73.341 3.468 1.00 48.15 177 GLU A O 1
ATOM 1389 N N . LEU A 1 178 ? 19.611 72.646 4.375 1.00 40.93 178 LEU A N 1
ATOM 1390 C CA . LEU A 1 178 ? 19.896 73.957 4.952 1.00 44.56 178 LEU A CA 1
ATOM 1391 C C . LEU A 1 178 ? 20.351 74.951 3.892 1.00 42.75 178 LEU A C 1
ATOM 1392 O O . LEU A 1 178 ? 21.234 74.652 3.087 1.00 42.20 178 LEU A O 1
ATOM 1397 N N . ASP A 1 179 ? 19.743 76.132 3.897 1.00 41.19 179 ASP A N 1
ATOM 1398 C CA . ASP A 1 179 ? 20.164 77.187 2.989 1.00 49.48 179 ASP A CA 1
ATOM 1399 C C . ASP A 1 179 ? 21.607 77.558 3.294 1.00 43.98 179 ASP A C 1
ATOM 1400 O O . ASP A 1 179 ? 21.958 77.868 4.435 1.00 42.13 179 ASP A O 1
ATOM 1404 N N . ILE A 1 180 ? 22.438 77.514 2.260 1.00 42.32 180 ILE A N 1
ATOM 1405 C CA . ILE A 1 180 ? 23.869 77.705 2.410 1.00 44.72 180 ILE A CA 1
ATOM 1406 C C . ILE A 1 180 ? 24.187 79.111 2.927 1.00 44.98 180 ILE A C 1
ATOM 1407 O O . ILE A 1 180 ? 25.269 79.356 3.465 1.00 44.72 180 ILE A O 1
ATOM 1412 N N . ALA A 1 181 ? 23.227 80.022 2.799 1.00 44.23 181 ALA A N 1
ATOM 1413 C CA . ALA A 1 181 ? 23.371 81.368 3.350 1.00 43.03 181 ALA A CA 1
ATOM 1414 C C . ALA A 1 181 ? 23.375 81.364 4.877 1.00 41.50 181 ALA A C 1
ATOM 1415 O O . ALA A 1 181 ? 23.838 82.318 5.507 1.00 39.50 181 ALA A O 1
ATOM 1417 N N . ASP A 1 182 ? 22.857 80.295 5.474 1.00 40.61 182 ASP A N 1
ATOM 1418 C CA . ASP A 1 182 ? 22.783 80.211 6.929 1.00 41.58 182 ASP A CA 1
ATOM 1419 C C . ASP A 1 182 ? 24.028 79.560 7.509 1.00 38.10 182 ASP A C 1
ATOM 1420 O O . ASP A 1 182 ? 24.144 79.386 8.723 1.00 43.69 182 ASP A O 1
ATOM 1425 N N . VAL A 1 183 ? 24.960 79.206 6.634 1.00 36.28 183 VAL A N 1
ATOM 1426 C CA . VAL A 1 183 ? 26.228 78.635 7.059 1.00 35.94 183 VAL A CA 1
ATOM 1427 C C . VAL A 1 183 ? 27.150 79.735 7.554 1.00 37.55 183 VAL A C 1
ATOM 1428 O O . VAL A 1 183 ? 27.360 80.732 6.861 1.00 33.92 183 VAL A O 1
ATOM 1432 N N . PRO A 1 184 ? 27.694 79.567 8.766 1.00 34.82 184 PRO A N 1
ATOM 1433 C CA . PRO A 1 184 ? 28.668 80.511 9.322 1.00 32.06 184 PRO A CA 1
ATOM 1434 C C . PRO A 1 184 ? 29.827 80.769 8.358 1.00 35.66 184 PRO A C 1
ATOM 1435 O O . PRO A 1 184 ? 30.382 79.822 7.799 1.00 36.61 184 PRO A O 1
ATOM 1439 N N . GLY A 1 185 ? 30.162 82.038 8.148 1.00 32.45 185 GLY A N 1
ATOM 1440 C CA . GLY A 1 185 ? 31.231 82.410 7.239 1.00 29.97 185 GLY A CA 1
ATOM 1441 C C . GLY A 1 185 ? 30.764 82.812 5.854 1.00 33.27 185 GLY A C 1
ATOM 1442 O O . GLY A 1 185 ? 31.555 83.241 5.020 1.00 33.13 185 GLY A O 1
ATOM 1443 N N . ILE A 1 186 ? 29.470 82.665 5.601 1.00 28.16 186 ILE A N 1
ATOM 1444 C CA . ILE A 1 186 ? 28.907 83.016 4.305 1.00 34.70 186 ILE A CA 1
ATOM 1445 C C . ILE A 1 186 ? 28.004 84.238 4.460 1.00 39.39 186 ILE A C 1
ATOM 1446 O O . ILE A 1 186 ? 26.911 84.144 5.020 1.00 35.59 186 ILE A O 1
ATOM 1451 N N . GLY A 1 187 ? 28.473 85.390 3.983 1.00 34.82 187 GLY A N 1
ATOM 1452 C CA . GLY A 1 187 ? 27.709 86.624 4.093 1.00 35.63 187 GLY A CA 1
ATOM 1453 C C . GLY A 1 187 ? 26.760 86.789 2.922 1.00 41.03 187 GLY A C 1
ATOM 1454 O O . GLY A 1 187 ? 26.519 85.831 2.196 1.00 42.72 187 GLY A O 1
ATOM 1455 N N . ASN A 1 188 ? 26.221 87.994 2.737 1.00 47.28 188 ASN A N 1
ATOM 1456 C CA . ASN A 1 188 ? 25.309 88.277 1.621 1.00 49.20 188 ASN A CA 1
ATOM 1457 C C . ASN A 1 188 ? 25.990 88.145 0.259 1.00 43.16 188 ASN A C 1
ATOM 1458 O O . ASN A 1 188 ? 25.440 87.545 -0.663 1.00 44.09 188 ASN A O 1
ATOM 1463 N N . ILE A 1 189 ? 27.187 88.710 0.133 1.00 42.00 189 ILE A N 1
ATOM 1464 C CA . ILE A 1 189 ? 28.079 88.360 -0.967 1.00 43.56 189 ILE A CA 1
ATOM 1465 C C . ILE A 1 189 ? 28.458 86.900 -0.714 1.00 48.03 189 ILE A C 1
ATOM 1466 O O . ILE A 1 189 ? 28.146 86.377 0.340 1.00 63.91 189 ILE A O 1
ATOM 1471 N N . THR A 1 190 ? 29.115 86.242 -1.660 1.00 59.17 190 THR A N 1
ATOM 1472 C CA . THR A 1 190 ? 29.329 84.791 -1.600 1.00 48.32 190 THR A CA 1
ATOM 1473 C C . THR A 1 190 ? 28.000 84.047 -1.757 1.00 35.03 190 THR A C 1
ATOM 1474 O O . THR A 1 190 ? 27.855 83.275 -2.689 1.00 48.56 190 THR A O 1
ATOM 1478 N N . ALA A 1 191 ? 27.041 84.286 -0.860 1.00 39.50 191 ALA A N 1
ATOM 1479 C CA . ALA A 1 191 ? 25.730 83.637 -0.960 1.00 47.26 191 ALA A CA 1
ATOM 1480 C C . ALA A 1 191 ? 25.097 83.924 -2.311 1.00 54.82 191 ALA A C 1
ATOM 1481 O O . ALA A 1 191 ? 24.664 83.006 -3.012 1.00 48.11 191 ALA A O 1
ATOM 1483 N N . GLU A 1 192 ? 25.053 85.202 -2.677 1.00 46.97 192 GLU A N 1
ATOM 1484 C CA . GLU A 1 192 ? 24.520 85.587 -3.977 1.00 50.79 192 GLU A CA 1
ATOM 1485 C C . GLU A 1 192 ? 25.433 85.079 -5.081 1.00 51.83 192 GLU A C 1
ATOM 1486 O O . GLU A 1 192 ? 24.966 84.645 -6.135 1.00 51.35 192 GLU A O 1
ATOM 1492 N N . LYS A 1 193 ? 26.736 85.116 -4.824 1.00 49.24 193 LYS A N 1
ATOM 1493 C CA . LYS A 1 193 ? 27.715 84.673 -5.806 1.00 51.47 193 LYS A CA 1
ATOM 1494 C C . LYS A 1 193 ? 27.509 83.205 -6.182 1.00 57.37 193 LYS A C 1
ATOM 1495 O O . LYS A 1 193 ? 27.479 82.864 -7.364 1.00 65.48 193 LYS A O 1
ATOM 1497 N N . LEU A 1 194 ? 27.351 82.333 -5.191 1.00 53.22 194 LEU A N 1
ATOM 1498 C CA . LEU A 1 194 ? 27.195 80.915 -5.500 1.00 60.15 194 LEU A CA 1
ATOM 1499 C C . LEU A 1 194 ? 25.741 80.567 -5.832 1.00 55.03 194 LEU A C 1
ATOM 1500 O O . LEU A 1 194 ? 25.463 79.493 -6.361 1.00 56.13 194 LEU A O 1
ATOM 1505 N N . LYS A 1 195 ? 24.799 81.444 -5.559 1.00 53.89 195 LYS A N 1
ATOM 1506 C CA . LYS A 1 195 ? 23.445 81.224 -6.027 1.00 55.06 195 LYS A CA 1
ATOM 1507 C C . LYS A 1 195 ? 23.410 81.381 -7.540 1.00 61.17 195 LYS A C 1
ATOM 1508 O O . LYS A 1 195 ? 22.599 80.783 -8.218 1.00 58.49 195 LYS A O 1
ATOM 1512 N N . LYS A 1 196 ? 24.300 82.204 -8.058 1.00 58.04 196 LYS A N 1
ATOM 1513 C CA . LYS A 1 196 ? 24.436 82.373 -9.486 1.00 57.18 196 LYS A CA 1
ATOM 1514 C C . LYS A 1 196 ? 25.196 81.221 -10.081 1.00 61.54 196 LYS A C 1
ATOM 1517 N N . LEU A 1 197 ? 25.840 80.393 -9.280 1.00 57.94 197 LEU A N 1
ATOM 1518 C CA . LEU A 1 197 ? 26.413 79.162 -9.817 1.00 59.98 197 LEU A CA 1
ATOM 1519 C C . LEU A 1 197 ? 25.523 77.966 -9.550 1.00 59.69 197 LEU A C 1
ATOM 1520 O O . LEU A 1 197 ? 25.933 76.839 -9.682 1.00 67.15 197 LEU A O 1
ATOM 1523 N N . GLY A 1 198 ? 24.303 78.233 -9.157 1.00 57.35 198 GLY A N 1
ATOM 1524 C CA . GLY A 1 198 ? 23.312 77.187 -8.973 1.00 60.55 198 GLY A CA 1
ATOM 1525 C C . GLY A 1 198 ? 23.401 76.521 -7.612 1.00 56.68 198 GLY A C 1
ATOM 1526 O O . GLY A 1 198 ? 22.655 75.589 -7.316 1.00 59.64 198 GLY A O 1
ATOM 1527 N N . ILE A 1 199 ? 24.316 77.007 -6.781 1.00 53.01 199 ILE A N 1
ATOM 1528 C CA . ILE A 1 199 ? 24.543 76.435 -5.458 1.00 55.54 199 ILE A CA 1
ATOM 1529 C C . ILE A 1 199 ? 23.636 77.069 -4.407 1.00 56.10 199 ILE A C 1
ATOM 1530 O O . ILE A 1 199 ? 23.745 78.260 -4.116 1.00 55.40 199 ILE A O 1
ATOM 1535 N N . ASN A 1 200 ? 22.741 76.267 -3.838 1.00 49.51 200 ASN A N 1
ATOM 1536 C CA . ASN A 1 200 ? 21.814 76.758 -2.824 1.00 49.34 200 ASN A CA 1
ATOM 1537 C C . ASN A 1 200 ? 21.917 75.975 -1.520 1.00 48.39 200 ASN A C 1
ATOM 1538 O O . ASN A 1 200 ? 21.435 76.418 -0.478 1.00 48.45 200 ASN A O 1
ATOM 1543 N N . LYS A 1 201 ? 22.537 74.803 -1.596 1.00 51.07 201 LYS A N 1
ATOM 1544 C CA . LYS A 1 201 ? 22.732 73.940 -0.440 1.00 47.32 201 LYS A CA 1
ATOM 1545 C C . LYS A 1 201 ? 24.181 73.491 -0.387 1.00 48.08 201 LYS A C 1
ATOM 1546 O O . LYS A 1 201 ? 24.864 73.479 -1.414 1.00 49.31 201 LYS A O 1
ATOM 1552 N N . LEU A 1 202 ? 24.647 73.123 0.804 1.00 42.81 202 LEU A N 1
ATOM 1553 C CA . LEU A 1 202 ? 25.980 72.547 0.962 1.00 48.35 202 LEU A CA 1
ATOM 1554 C C . LEU A 1 202 ? 26.230 71.404 -0.025 1.00 52.41 202 LEU A C 1
ATOM 1555 O O . LEU A 1 202 ? 27.330 71.262 -0.563 1.00 47.33 202 LEU A O 1
ATOM 1559 N N . VAL A 1 203 ? 25.199 70.600 -0.270 1.00 50.04 203 VAL A N 1
ATOM 1560 C CA . VAL A 1 203 ? 25.333 69.436 -1.135 1.00 53.17 203 VAL A CA 1
ATOM 1561 C C . VAL A 1 203 ? 25.633 69.837 -2.587 1.00 55.38 203 VAL A C 1
ATOM 1562 O O . VAL A 1 203 ? 26.292 69.094 -3.321 1.00 52.33 203 VAL A O 1
ATOM 1566 N N . ASP A 1 204 ? 25.176 71.022 -2.986 1.00 50.47 204 ASP A N 1
ATOM 1567 C CA . ASP A 1 204 ? 25.347 71.489 -4.363 1.00 48.46 204 ASP A CA 1
ATOM 1568 C C . ASP A 1 204 ? 26.807 71.721 -4.726 1.00 52.19 204 ASP A C 1
ATOM 1573 N N . THR A 1 205 ? 27.615 72.109 -3.742 1.00 48.49 205 THR A N 1
ATOM 1574 C CA . THR A 1 205 ? 29.029 72.378 -3.991 1.00 51.59 205 THR A CA 1
ATOM 1575 C C . THR A 1 205 ? 29.766 71.129 -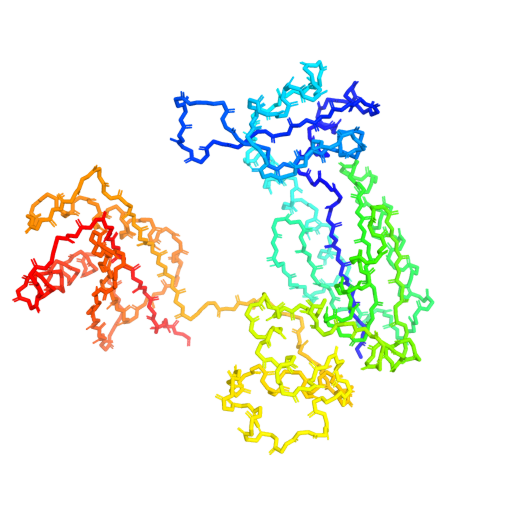4.470 1.00 53.15 205 THR A C 1
ATOM 1576 O O . THR A 1 205 ? 30.904 71.212 -4.931 1.00 58.16 205 THR A O 1
ATOM 1580 N N . LEU A 1 206 ? 29.116 69.974 -4.359 1.00 49.53 206 LEU A N 1
ATOM 1581 C CA . LEU A 1 206 ? 29.717 68.714 -4.776 1.00 54.97 206 LEU A CA 1
ATOM 1582 C C . LEU A 1 206 ? 29.469 68.432 -6.257 1.00 60.20 206 LEU A C 1
ATOM 1583 O O . LEU A 1 206 ? 29.974 67.451 -6.805 1.00 64.02 206 LEU A O 1
ATOM 1588 N N . SER A 1 207 ? 28.694 69.300 -6.901 1.00 63.26 207 SER A N 1
ATOM 1589 C CA . SER A 1 207 ? 28.391 69.149 -8.321 1.00 62.88 207 SER A CA 1
ATOM 1590 C C . SER A 1 207 ? 28.880 70.347 -9.134 1.00 70.07 207 SER A C 1
ATOM 1591 O O . SER A 1 207 ? 28.350 70.642 -10.203 1.00 77.62 207 SER A O 1
ATOM 1594 N N . ILE A 1 208 ? 29.885 71.040 -8.609 1.00 69.58 208 ILE A N 1
ATOM 1595 C CA . ILE A 1 208 ? 30.584 72.079 -9.358 1.00 67.64 208 ILE A CA 1
ATOM 1596 C C . ILE A 1 208 ? 32.024 71.628 -9.561 1.00 68.53 208 ILE A C 1
ATOM 1597 O O . ILE A 1 208 ? 32.537 70.818 -8.789 1.00 67.82 208 ILE A O 1
ATOM 1599 N N . GLU A 1 209 ? 32.683 72.158 -10.585 1.00 62.58 209 GLU A N 1
ATOM 1600 C CA . GLU A 1 209 ? 33.995 71.653 -10.979 1.00 65.56 209 GLU A CA 1
ATOM 1601 C C . GLU A 1 209 ? 35.153 72.188 -10.125 1.00 72.57 209 GLU A C 1
ATOM 1602 O O . GLU A 1 209 ? 36.314 72.083 -10.527 1.00 84.18 209 GLU A O 1
ATOM 1604 N N . PHE A 1 210 ? 34.828 72.719 -8.954 1.00 59.45 210 PHE A N 1
ATOM 1605 C CA . PHE A 1 210 ? 35.842 73.135 -7.998 1.00 63.68 210 PHE A CA 1
ATOM 1606 C C . PHE A 1 210 ? 36.573 74.408 -8.403 1.00 62.46 210 PHE A C 1
ATOM 1607 O O . PHE A 1 210 ? 36.696 75.334 -7.601 1.00 52.86 210 PHE A O 1
ATOM 1615 N N . ASP A 1 211 ? 37.067 74.462 -9.637 1.00 58.39 211 ASP A N 1
ATOM 1616 C CA . ASP A 1 211 ? 37.858 75.602 -10.031 1.00 59.55 211 ASP A CA 1
ATOM 1617 C C . ASP A 1 211 ? 36.882 76.715 -10.330 1.00 67.00 211 ASP A C 1
ATOM 1618 O O . ASP A 1 211 ? 37.184 77.872 -10.122 1.00 70.95 211 ASP A O 1
ATOM 1620 N N . LYS A 1 212 ? 35.681 76.358 -10.749 1.00 61.68 212 LYS A N 1
ATOM 1621 C CA . LYS A 1 212 ? 34.640 77.328 -10.947 1.00 59.48 212 LYS A CA 1
ATOM 1622 C C . LYS A 1 212 ? 34.245 77.982 -9.622 1.00 62.62 212 LYS A C 1
ATOM 1623 O O . LYS A 1 212 ? 34.261 79.182 -9.495 1.00 62.96 212 LYS A O 1
ATOM 1625 N N . LEU A 1 213 ? 33.904 77.156 -8.643 1.00 61.47 213 LEU A N 1
ATOM 1626 C CA . LEU A 1 213 ? 33.993 77.534 -7.273 1.00 62.44 213 LEU A CA 1
ATOM 1627 C C . LEU A 1 213 ? 35.464 77.441 -7.133 1.00 65.17 213 LEU A C 1
ATOM 1628 O O . LEU A 1 213 ? 36.090 76.513 -7.715 1.00 75.42 213 LEU A O 1
ATOM 1630 N N . LYS A 1 214 ? 35.967 78.416 -6.414 1.00 54.92 214 LYS A N 1
ATOM 1631 C CA . LYS A 1 214 ? 37.358 78.698 -6.107 1.00 59.15 214 LYS A CA 1
ATOM 1632 C C . LYS A 1 214 ? 37.591 79.980 -6.831 1.00 53.68 214 LYS A C 1
ATOM 1633 O O . LYS A 1 214 ? 38.043 80.940 -6.275 1.00 52.18 214 LYS A O 1
ATOM 1635 N N . GLY A 1 215 ? 37.194 79.995 -8.081 1.00 51.63 215 GLY A N 1
ATOM 1636 C CA . GLY A 1 215 ? 37.315 81.178 -8.874 1.00 61.22 215 GLY A CA 1
ATOM 1637 C C . GLY A 1 215 ? 36.388 82.275 -8.457 1.00 62.91 215 GLY A C 1
ATOM 1638 O O . GLY A 1 215 ? 36.738 83.435 -8.545 1.00 61.74 215 GLY A O 1
ATOM 1639 N N . MET A 1 216 ? 35.208 81.903 -7.977 1.00 59.29 216 MET A N 1
ATOM 1640 C CA . MET A 1 216 ? 34.238 82.876 -7.521 1.00 56.01 216 MET A CA 1
ATOM 1641 C C . MET A 1 216 ? 34.394 83.278 -6.068 1.00 51.24 216 MET A C 1
ATOM 1642 O O . MET A 1 216 ? 34.237 84.416 -5.744 1.00 52.57 216 MET A O 1
ATOM 1647 N N . ILE A 1 217 ? 34.656 82.324 -5.193 1.00 48.49 217 ILE A N 1
ATOM 1648 C CA . ILE A 1 217 ? 34.657 82.603 -3.761 1.00 43.75 217 ILE A CA 1
ATOM 1649 C C . ILE A 1 217 ? 36.020 82.422 -3.096 1.00 39.57 217 ILE A C 1
ATOM 1650 O O . ILE A 1 217 ? 36.193 82.767 -1.926 1.00 40.55 217 ILE A O 1
ATOM 1655 N N . GLY A 1 218 ? 36.988 81.889 -3.832 1.00 40.14 218 GLY A N 1
ATOM 1656 C CA . GLY A 1 218 ? 38.321 81.723 -3.284 1.00 39.42 218 GLY A CA 1
ATOM 1657 C C . GLY A 1 218 ? 38.598 80.335 -2.736 1.00 43.12 218 GLY A C 1
ATOM 1658 O O . GLY A 1 218 ? 37.681 79.591 -2.373 1.00 40.36 218 GLY A O 1
ATOM 1659 N N . GLU A 1 219 ? 39.882 79.996 -2.668 1.00 38.02 219 GLU A N 1
ATOM 1660 C CA . GLU A 1 219 ? 40.323 78.670 -2.248 1.00 44.92 219 GLU A CA 1
ATOM 1661 C C . GLU A 1 219 ? 39.882 78.303 -0.827 1.00 32.76 219 GLU A C 1
ATOM 1662 O O . GLU A 1 219 ? 39.422 77.183 -0.589 1.00 38.14 219 GLU A O 1
ATOM 1668 N 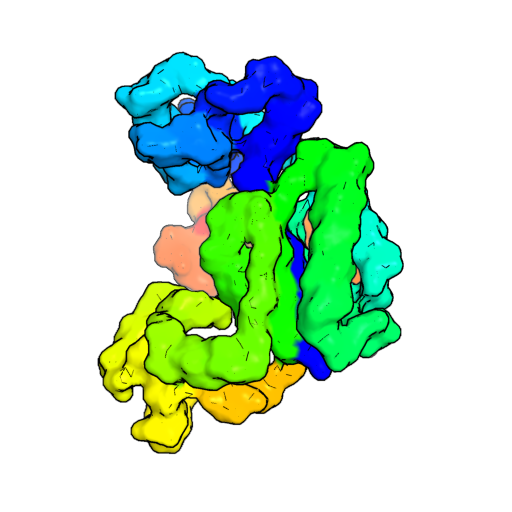N . ALA A 1 220 ? 40.028 79.241 0.107 1.00 34.13 220 ALA A N 1
ATOM 1669 C CA . ALA A 1 220 ? 39.716 78.977 1.511 1.00 37.14 220 ALA A CA 1
ATOM 1670 C C . ALA A 1 220 ? 38.240 78.632 1.699 1.00 39.95 220 ALA A C 1
ATOM 1671 O O . ALA A 1 220 ? 37.892 77.639 2.348 1.00 35.55 220 ALA A O 1
ATOM 1673 N N . LYS A 1 221 ? 37.371 79.451 1.119 1.00 33.68 221 LYS A N 1
ATOM 1674 C CA . LYS A 1 221 ? 35.962 79.218 1.318 1.00 36.51 221 LYS A CA 1
ATOM 1675 C C . LYS A 1 221 ? 35.571 77.940 0.595 1.00 37.38 221 LYS A C 1
ATOM 1676 O O . LYS A 1 221 ? 34.883 77.067 1.158 1.00 37.36 221 LYS A O 1
ATOM 1682 N N . ALA A 1 222 ? 36.008 77.815 -0.656 1.00 34.87 222 ALA A N 1
ATOM 1683 C CA . ALA A 1 222 ? 35.642 76.637 -1.432 1.00 36.95 222 ALA A CA 1
ATOM 1684 C C . ALA A 1 222 ? 35.978 75.361 -0.670 1.00 38.45 222 ALA A C 1
ATOM 1685 O O . ALA A 1 222 ? 35.147 74.466 -0.557 1.00 41.56 222 ALA A O 1
ATOM 1687 N N . LYS A 1 223 ? 37.196 75.287 -0.141 1.00 37.80 223 LYS A N 1
ATOM 1688 C CA . LYS A 1 223 ? 37.620 74.128 0.643 1.00 41.08 223 LYS A CA 1
ATOM 1689 C C . LYS A 1 223 ? 36.720 73.942 1.858 1.00 41.25 223 LYS A C 1
ATOM 1690 O O . LYS A 1 223 ? 36.366 72.821 2.220 1.00 39.09 223 LYS A O 1
ATOM 1696 N N . TYR A 1 224 ? 36.361 75.061 2.475 1.00 37.53 224 TYR A N 1
ATOM 1697 C CA . TYR A 1 224 ? 35.478 75.087 3.635 1.00 35.25 224 TYR A CA 1
ATOM 1698 C C . TYR A 1 224 ? 34.118 74.471 3.342 1.00 37.63 224 TYR A C 1
ATOM 1699 O O . TYR A 1 224 ? 33.693 73.526 4.015 1.00 37.57 224 TYR A O 1
ATOM 1708 N N . LEU A 1 225 ? 33.435 74.999 2.333 1.00 34.67 225 LEU A N 1
ATOM 1709 C CA . LEU A 1 225 ? 32.089 74.529 2.004 1.00 35.89 225 LEU A CA 1
ATOM 1710 C C . LEU A 1 225 ? 32.069 73.075 1.543 1.00 40.25 225 LEU A C 1
ATOM 1711 O O . LEU A 1 225 ? 31.180 72.315 1.919 1.00 42.01 225 LEU A O 1
ATOM 1716 N N . ILE A 1 226 ? 33.043 72.696 0.723 1.00 38.48 226 ILE A N 1
ATOM 1717 C CA . ILE A 1 226 ? 33.150 71.324 0.243 1.00 41.63 226 ILE A CA 1
ATOM 1718 C C . ILE A 1 226 ? 33.385 70.348 1.392 1.00 42.09 226 ILE A C 1
ATOM 1719 O O . ILE A 1 226 ? 32.775 69.278 1.440 1.00 44.38 226 ILE A O 1
ATOM 1724 N N . SER A 1 227 ? 34.254 70.716 2.330 1.00 40.09 227 SER A N 1
ATOM 1725 C CA . SER A 1 227 ? 34.527 69.832 3.458 1.00 43.31 227 SER A CA 1
ATOM 1726 C C . SER A 1 227 ? 33.290 69.692 4.351 1.00 45.74 227 SER A C 1
ATOM 1727 O O . SER A 1 227 ? 33.037 68.621 4.906 1.00 39.05 227 SER A O 1
ATOM 1730 N N . LEU A 1 228 ? 32.512 70.765 4.476 1.00 38.48 228 LEU A N 1
ATOM 1731 C CA . LEU A 1 228 ? 31.227 70.694 5.166 1.00 36.72 228 LEU A CA 1
ATOM 1732 C C . LEU A 1 228 ? 30.256 69.768 4.426 1.00 42.12 228 LEU A C 1
ATOM 1733 O O . LEU A 1 228 ? 29.612 68.914 5.035 1.00 41.60 228 LEU A O 1
ATOM 1738 N N . ALA A 1 229 ? 30.163 69.943 3.110 1.00 39.36 229 ALA A N 1
ATOM 1739 C CA . ALA A 1 229 ? 29.220 69.181 2.291 1.00 41.88 229 ALA A CA 1
ATOM 1740 C C . ALA A 1 229 ? 29.556 67.692 2.252 1.00 45.21 229 ALA A C 1
ATOM 1741 O O . ALA A 1 229 ? 28.662 66.846 2.193 1.00 45.73 229 ALA A O 1
ATOM 1742 N N . ARG A 1 230 ? 30.849 67.382 2.282 1.00 43.93 230 ARG A N 1
ATOM 1743 C CA . ARG A 1 230 ? 31.314 66.000 2.296 1.00 46.73 230 ARG A CA 1
ATOM 1744 C C . ARG A 1 230 ? 31.284 65.418 3.702 1.00 47.81 230 ARG A C 1
ATOM 1745 O O . ARG A 1 230 ? 31.634 64.255 3.905 1.00 52.68 230 ARG A O 1
ATOM 1753 N N . ASP A 1 231 ? 30.876 66.243 4.663 1.00 45.70 231 ASP A N 1
ATOM 1754 C CA . ASP A 1 231 ? 30.843 65.860 6.071 1.00 48.20 231 ASP A CA 1
ATOM 1755 C C . ASP A 1 231 ? 32.223 65.410 6.559 1.00 46.10 231 ASP A C 1
ATOM 1756 O O . ASP A 1 231 ? 32.351 64.377 7.222 1.00 51.69 231 ASP A O 1
ATOM 1761 N N . GLU A 1 232 ? 33.250 66.190 6.222 1.00 43.34 232 GLU A N 1
ATOM 1762 C CA . GLU A 1 232 ? 34.622 65.909 6.647 1.00 46.13 232 GLU A CA 1
ATOM 1763 C C . GLU A 1 232 ? 35.246 67.048 7.469 1.00 45.57 232 GLU A C 1
ATOM 1764 O O . GLU A 1 232 ? 36.378 66.930 7.943 1.00 49.75 232 GLU A O 1
ATOM 1770 N N . TYR A 1 233 ? 34.516 68.146 7.631 1.00 45.37 233 TYR A N 1
ATOM 1771 C CA . TYR A 1 233 ? 35.014 69.295 8.390 1.00 39.97 233 TYR A CA 1
ATOM 1772 C C . TYR A 1 233 ? 35.301 68.920 9.846 1.00 47.01 233 TYR A C 1
ATOM 1773 O O . TYR A 1 233 ? 34.437 68.370 10.534 1.00 46.65 233 TYR A O 1
ATOM 1782 N N . ASN A 1 234 ? 36.504 69.245 10.315 1.00 40.94 234 ASN A N 1
ATOM 1783 C CA . ASN A 1 234 ? 36.946 68.836 11.647 1.00 41.84 234 ASN A CA 1
ATOM 1784 C C . ASN A 1 234 ? 37.921 69.812 12.299 1.00 35.92 234 ASN A C 1
ATOM 1789 N N . GLU A 1 235 ? 37.715 71.108 12.076 1.00 33.26 235 GLU A N 1
ATOM 1790 C CA . GLU A 1 235 ? 38.607 72.123 12.620 1.00 36.38 235 GLU A CA 1
ATOM 1791 C C . GLU A 1 235 ? 38.643 72.077 14.144 1.00 37.67 235 GLU A C 1
ATOM 1792 O O . GLU A 1 235 ? 37.597 72.0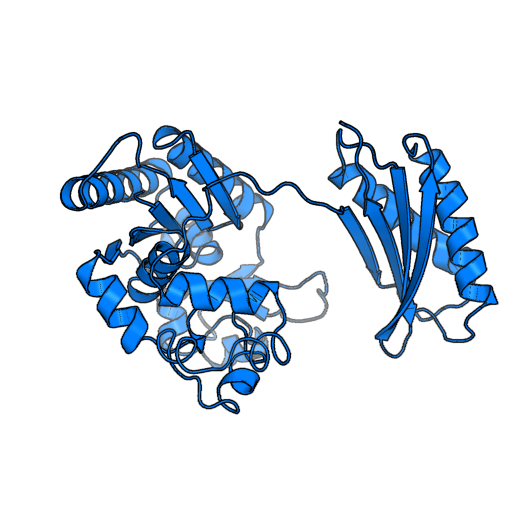79 14.797 1.00 37.80 235 GLU A O 1
ATOM 1794 N N . PRO A 1 236 ? 39.853 72.043 14.718 1.00 37.79 236 PRO A N 1
ATOM 1795 C CA . PRO A 1 236 ? 40.014 71.948 16.170 1.00 41.82 236 PRO A CA 1
ATOM 1796 C C . PRO A 1 236 ? 39.483 73.168 16.908 1.00 32.22 236 PRO A C 1
ATOM 1797 O O . PRO A 1 236 ? 39.425 74.274 16.354 1.00 33.30 236 PRO A O 1
ATOM 1801 N N . ILE A 1 237 ? 39.082 72.945 18.155 1.00 31.72 237 ILE A N 1
ATOM 1802 C CA . ILE A 1 237 ? 38.698 74.016 19.065 1.00 27.86 237 ILE A CA 1
ATOM 1803 C C . ILE A 1 237 ? 39.933 74.576 19.740 1.00 30.91 237 ILE A C 1
ATOM 1804 O O . ILE A 1 237 ? 40.504 73.935 20.619 1.00 37.06 237 ILE A O 1
ATOM 1809 N N . ARG A 1 238 ? 40.344 75.774 19.347 1.00 32.27 238 ARG A N 1
ATOM 1810 C CA . ARG A 1 238 ? 41.596 76.313 19.856 1.00 35.46 238 ARG A CA 1
ATOM 1811 C C . ARG A 1 238 ? 41.582 77.821 19.853 1.00 36.29 238 ARG A C 1
ATOM 1812 O O . ARG A 1 238 ? 40.893 78.434 19.041 1.00 33.21 238 ARG A O 1
ATOM 1814 N N . THR A 1 239 ? 42.341 78.408 20.775 1.00 44.66 239 THR A N 1
ATOM 1815 C CA . THR A 1 239 ? 42.502 79.854 20.826 1.00 46.22 239 THR A CA 1
ATOM 1816 C C . THR A 1 239 ? 43.112 80.312 19.515 1.00 37.68 239 THR A C 1
ATOM 1817 O O . THR A 1 239 ? 44.155 79.803 19.108 1.00 38.89 239 THR A O 1
ATOM 1821 N N . ARG A 1 240 ? 42.448 81.242 18.840 1.00 41.32 240 ARG A N 1
ATOM 1822 C CA . ARG A 1 240 ? 42.959 81.757 17.579 1.00 42.84 240 ARG A CA 1
ATOM 1823 C C . ARG A 1 240 ? 44.167 82.656 17.842 1.00 39.35 240 ARG A C 1
ATOM 1824 O O . ARG A 1 240 ? 44.133 83.505 18.725 1.00 45.81 240 ARG A O 1
ATOM 1826 N N . VAL A 1 241 ? 45.237 82.438 17.091 1.00 39.00 241 VAL A N 1
ATOM 1827 C CA . VAL A 1 241 ? 46.436 83.259 17.213 1.00 36.64 241 VAL A CA 1
ATOM 1828 C C . VAL A 1 241 ? 46.498 84.216 16.028 1.00 26.74 241 VAL A C 1
ATOM 1829 O O . VAL A 1 241 ? 46.655 83.781 14.886 1.00 30.10 241 VAL A O 1
ATOM 1832 N N . ARG A 1 242 ? 46.378 85.514 16.304 1.00 28.60 242 ARG A N 1
ATOM 1833 C CA . ARG A 1 242 ? 46.380 86.534 15.251 1.00 29.79 242 ARG A CA 1
ATOM 1834 C C . ARG A 1 242 ? 47.687 86.587 14.456 1.00 24.63 242 ARG A C 1
ATOM 1835 O O . ARG A 1 242 ? 48.776 86.394 15.006 1.00 29.64 242 ARG A O 1
ATOM 1842 N N . LYS A 1 243 ? 47.563 86.850 13.160 1.00 25.49 243 LYS A N 1
ATOM 1843 C CA . LYS A 1 243 ? 48.719 87.049 12.288 1.00 22.44 243 LYS A CA 1
ATOM 1844 C C . LYS A 1 243 ? 49.089 88.529 12.236 1.00 23.18 243 LYS A C 1
ATOM 1845 O O . LYS A 1 243 ? 50.223 88.884 11.894 1.00 28.14 243 LYS A O 1
ATOM 1851 N N . SER A 1 244 ? 48.140 89.396 12.567 1.00 22.18 244 SER A N 1
ATOM 1852 C CA . SER A 1 244 ? 48.432 90.826 12.636 1.00 23.78 244 SER A CA 1
ATOM 1853 C C . SER A 1 244 ? 47.575 91.502 13.687 1.00 27.38 244 SER A C 1
ATOM 1854 O O . SER A 1 244 ? 46.487 91.021 14.028 1.00 21.80 244 SER A O 1
ATOM 1857 N N . ILE A 1 245 ? 48.083 92.620 14.204 1.00 20.84 245 ILE A N 1
ATOM 1858 C CA . ILE A 1 245 ? 47.425 93.374 15.270 1.00 19.25 245 ILE A CA 1
ATOM 1859 C C . ILE A 1 245 ? 47.643 94.855 15.004 1.00 20.18 245 ILE A C 1
ATOM 1860 O O . ILE A 1 245 ? 48.776 95.283 14.758 1.00 20.26 245 ILE A O 1
ATOM 1865 N N . GLY A 1 246 ? 46.582 95.650 15.026 1.00 18.65 246 GLY A N 1
ATOM 1866 C CA . GLY A 1 246 ? 46.750 97.055 14.748 1.00 18.42 246 GLY A CA 1
ATOM 1867 C C . GLY A 1 246 ? 45.571 97.920 15.085 1.00 21.40 246 GLY A C 1
ATOM 1868 O O . GLY A 1 246 ? 44.601 97.484 15.718 1.00 22.29 246 GLY A O 1
ATOM 1869 N N . ARG A 1 247 ? 45.655 99.154 14.624 1.00 17.85 247 ARG A N 1
ATOM 1870 C CA . ARG A 1 247 ? 44.624 100.136 14.909 1.00 19.06 247 ARG A CA 1
ATOM 1871 C C . ARG A 1 247 ? 44.686 101.237 13.874 1.00 21.29 247 ARG A C 1
ATOM 1872 O O . ARG A 1 247 ? 45.771 101.714 13.556 1.00 20.77 247 ARG A O 1
ATOM 1880 N N . ILE A 1 248 ? 43.523 101.638 13.356 1.00 20.52 248 ILE A N 1
ATOM 1881 C CA . ILE A 1 248 ? 43.420 102.713 12.385 1.00 20.70 248 ILE A CA 1
ATOM 1882 C C . ILE A 1 248 ? 42.356 103.675 12.885 1.00 23.28 248 ILE A C 1
ATOM 1883 O O . ILE A 1 248 ? 41.208 103.275 13.076 1.00 24.38 248 ILE A O 1
ATOM 1888 N N . VAL A 1 249 ? 42.744 104.921 13.127 1.00 23.85 249 VAL A N 1
ATOM 1889 C CA . VAL A 1 249 ? 41.834 105.898 13.722 1.00 25.21 249 VAL A CA 1
ATOM 1890 C C . VAL A 1 249 ? 41.373 106.925 12.711 1.00 25.11 249 VAL A C 1
ATOM 1891 O O . VAL A 1 249 ? 42.036 107.180 11.706 1.00 25.07 249 VAL A O 1
ATOM 1895 N N . THR A 1 250 ? 40.219 107.524 12.982 1.00 22.75 250 THR A N 1
ATOM 1896 C CA . THR A 1 250 ? 39.683 108.550 12.104 1.00 24.58 250 THR A CA 1
ATOM 1897 C C . THR A 1 250 ? 40.095 109.940 12.596 1.00 26.75 250 THR A C 1
ATOM 1898 O O . THR A 1 250 ? 39.972 110.252 13.778 1.00 31.07 250 THR A O 1
ATOM 1902 N N . MET A 1 251 ? 40.627 110.759 11.698 1.00 26.89 251 MET A N 1
ATOM 1903 C CA . MET A 1 251 ? 40.995 112.128 12.060 1.00 25.86 251 MET A CA 1
ATOM 1904 C C . MET A 1 251 ? 39.769 113.036 12.050 1.00 30.34 251 MET A C 1
ATOM 1905 O O . MET A 1 251 ? 38.749 112.693 11.465 1.00 33.05 251 MET A O 1
ATOM 1910 N N . LYS A 1 252 ? 39.882 114.196 12.688 1.00 33.26 252 LYS A N 1
ATOM 1911 C CA . LYS A 1 252 ? 38.750 115.127 12.751 1.00 31.60 252 LYS A CA 1
ATOM 1912 C C . LYS A 1 252 ? 38.487 115.755 11.389 1.00 37.64 252 LYS A C 1
ATOM 1913 O O . LYS A 1 252 ? 37.365 116.173 11.100 1.00 44.57 252 LYS A O 1
ATOM 1919 N N . ARG A 1 253 ? 39.520 115.827 10.556 1.00 35.68 253 ARG A N 1
ATOM 1920 C CA . ARG A 1 253 ? 39.364 116.323 9.195 1.00 40.63 253 ARG A CA 1
ATOM 1921 C C . ARG A 1 253 ? 40.407 115.735 8.250 1.00 40.89 253 ARG A C 1
ATOM 1922 O O . ARG A 1 253 ? 41.407 115.154 8.688 1.00 40.38 253 ARG A O 1
ATOM 1930 N N . ASN A 1 254 ? 40.157 115.883 6.952 1.00 38.71 254 ASN A N 1
ATOM 1931 C CA . ASN A 1 254 ? 41.123 115.502 5.930 1.00 38.20 254 ASN A CA 1
ATOM 1932 C C . ASN A 1 254 ? 42.412 116.260 6.114 1.00 38.81 254 ASN A C 1
ATOM 1933 O O . ASN A 1 254 ? 42.399 117.427 6.496 1.00 42.32 254 ASN A O 1
ATOM 1938 N N . SER A 1 255 ? 43.527 115.606 5.820 1.00 36.15 255 SER A N 1
ATOM 1939 C CA . SER A 1 255 ? 44.809 116.278 5.914 1.00 38.23 255 SER A CA 1
ATOM 1940 C C . SER A 1 255 ? 45.853 115.645 5.006 1.00 38.26 255 SER A C 1
ATOM 1941 O O . SER A 1 255 ? 45.743 114.475 4.632 1.00 37.06 255 SER A O 1
ATOM 1944 N N . ARG A 1 256 ? 46.849 116.446 4.642 1.00 35.05 256 ARG A N 1
ATOM 1945 C CA . ARG A 1 256 ? 48.059 115.959 3.995 1.00 34.52 256 ARG A CA 1
ATOM 1946 C C . ARG A 1 256 ? 49.263 116.567 4.704 1.00 34.94 256 ARG A C 1
ATOM 1947 O O . ARG A 1 256 ? 50.381 116.540 4.195 1.00 38.33 256 ARG A O 1
ATOM 1955 N N . ASN A 1 257 ? 49.016 117.118 5.890 1.00 35.00 257 ASN A N 1
ATOM 1956 C CA . ASN A 1 257 ? 50.067 117.722 6.697 1.00 36.73 257 ASN A CA 1
ATOM 1957 C C . ASN A 1 257 ? 50.640 116.725 7.688 1.00 34.85 257 ASN A C 1
ATOM 1958 O O . ASN A 1 257 ? 49.934 116.254 8.579 1.00 35.66 257 ASN A O 1
ATOM 1962 N N . LEU A 1 258 ? 51.927 116.426 7.530 1.00 37.38 258 LEU A N 1
ATOM 1963 C CA . LEU A 1 258 ? 52.608 115.436 8.356 1.00 33.97 258 LEU A CA 1
ATOM 1964 C C . LEU A 1 258 ? 52.423 115.714 9.843 1.00 38.70 258 LEU A C 1
ATOM 1965 O O . LEU A 1 258 ? 52.048 114.822 10.607 1.00 33.40 258 LEU A O 1
ATOM 1970 N N . GLU A 1 259 ? 52.661 116.957 10.249 1.00 40.96 259 GLU A N 1
ATOM 1971 C CA . GLU A 1 259 ? 52.587 117.318 11.660 1.00 35.45 259 GLU A CA 1
ATOM 1972 C C . GLU A 1 259 ? 51.166 117.213 12.190 1.00 34.19 259 GLU A C 1
ATOM 1973 O O . GLU A 1 259 ? 50.960 116.922 13.367 1.00 37.93 259 GLU A O 1
ATOM 1979 N N . GLU A 1 260 ? 50.179 117.428 11.320 1.00 33.85 260 GLU A N 1
ATOM 1980 C CA . GLU A 1 260 ? 48.780 117.309 11.718 1.00 33.70 260 GLU A CA 1
ATOM 1981 C C . GLU A 1 260 ? 48.364 115.846 11.868 1.00 33.62 260 GLU A C 1
ATOM 1982 O O . GLU A 1 260 ? 47.539 115.505 12.716 1.00 33.15 260 GLU A O 1
ATOM 1988 N N . ILE A 1 261 ? 48.945 114.985 11.042 1.00 30.38 261 ILE A N 1
ATOM 1989 C CA . ILE A 1 261 ? 48.581 113.570 11.040 1.00 28.89 261 ILE A CA 1
ATOM 1990 C C . ILE A 1 261 ? 49.296 112.794 12.151 1.00 29.00 261 ILE A C 1
ATOM 1991 O O . ILE A 1 261 ? 48.736 111.850 12.710 1.00 28.14 261 ILE A O 1
ATOM 1996 N N . LYS A 1 262 ? 50.515 113.215 12.485 1.00 30.99 262 LYS A N 1
ATOM 1997 C CA . LYS A 1 262 ? 51.360 112.479 13.435 1.00 29.80 262 LYS A CA 1
ATOM 1998 C C . LYS A 1 262 ? 50.695 112.090 14.766 1.00 35.46 262 LYS A C 1
ATOM 1999 O O . LYS A 1 262 ? 50.814 110.941 15.179 1.00 27.68 262 LYS A O 1
ATOM 2005 N N . PRO A 1 263 ? 49.990 113.022 15.440 1.00 30.62 263 PRO A N 1
ATOM 2006 C CA . PRO A 1 263 ? 49.412 112.626 16.733 1.00 30.34 263 PRO A CA 1
ATOM 2007 C C . PRO A 1 263 ? 48.416 111.474 16.637 1.00 28.58 263 PRO A C 1
ATOM 2008 O O . PRO A 1 263 ? 48.325 110.648 17.549 1.00 29.52 263 PRO A O 1
ATOM 2012 N N . TYR A 1 264 ? 47.688 111.419 15.530 1.00 27.73 264 TYR A N 1
ATOM 2013 C CA . TYR A 1 264 ? 46.749 110.337 15.277 1.00 25.94 264 TYR A CA 1
ATOM 2014 C C . TYR A 1 264 ? 47.496 109.030 15.046 1.00 24.40 264 TYR A C 1
ATOM 2015 O O . TYR A 1 264 ? 47.129 107.992 15.577 1.00 23.80 264 TYR A O 1
ATOM 2024 N N . LEU A 1 265 ? 48.540 109.107 14.231 1.00 24.82 265 LEU A N 1
ATOM 2025 C CA . LEU A 1 265 ? 49.372 107.951 13.942 1.00 24.36 265 LEU A CA 1
ATOM 2026 C C . LEU A 1 265 ? 49.985 107.415 15.231 1.00 20.80 265 LEU A C 1
ATOM 2027 O O . LEU A 1 265 ? 49.989 106.206 15.472 1.00 22.92 265 LEU A O 1
ATOM 2032 N N . PHE A 1 266 ? 50.503 108.318 16.058 1.00 23.93 266 PHE A N 1
ATOM 2033 C CA . PHE A 1 266 ? 51.097 107.937 17.336 1.00 22.97 266 PHE A CA 1
ATOM 2034 C C . PHE A 1 266 ? 50.059 107.343 18.294 1.00 25.08 266 PHE A C 1
ATOM 2035 O O . PHE A 1 266 ? 50.361 106.400 19.025 1.00 24.89 266 PHE A O 1
ATOM 2043 N N . ARG A 1 267 ? 48.836 107.869 18.286 1.00 24.93 267 ARG A N 1
ATOM 2044 C CA . ARG A 1 267 ? 47.776 107.278 19.102 1.00 25.38 267 ARG A CA 1
ATOM 2045 C C . ARG A 1 267 ? 47.499 105.839 18.667 1.00 25.95 267 ARG A C 1
ATOM 2046 O O . ARG A 1 267 ? 47.341 104.943 19.502 1.00 25.30 267 ARG A O 1
ATOM 2054 N N . ALA A 1 268 ? 47.444 105.617 17.355 1.00 23.49 268 ALA A N 1
ATOM 2055 C CA . ALA A 1 268 ? 47.257 104.272 16.827 1.00 20.73 268 ALA A CA 1
ATOM 2056 C C . ALA A 1 268 ? 48.378 103.329 17.273 1.00 20.08 268 ALA A C 1
ATOM 2057 O O . ALA A 1 268 ? 48.129 102.157 17.562 1.00 21.69 268 ALA A O 1
ATOM 2059 N N . ILE A 1 269 ? 49.607 103.835 17.308 1.00 21.24 269 ILE A N 1
ATOM 2060 C CA . ILE A 1 269 ? 50.740 103.020 17.726 1.00 22.09 269 ILE A CA 1
ATOM 2061 C C . ILE A 1 269 ? 50.583 102.658 19.201 1.00 28.15 269 ILE A C 1
ATOM 2062 O O . ILE A 1 269 ? 50.744 101.499 19.583 1.00 24.67 269 ILE A O 1
ATOM 2067 N N . GLU A 1 270 ? 50.240 103.643 20.027 1.00 25.64 270 GLU A N 1
ATOM 2068 C CA . GLU A 1 270 ? 50.087 103.373 21.457 1.00 29.67 270 GLU A CA 1
ATOM 2069 C C . GLU A 1 270 ? 48.997 102.332 21.696 1.00 26.55 270 GLU A C 1
ATOM 2070 O O . GLU A 1 270 ? 49.189 101.387 22.469 1.00 25.48 270 GLU A O 1
ATOM 2076 N N . GLU A 1 271 ? 47.867 102.476 21.011 1.00 24.89 271 GLU A N 1
ATOM 2077 C CA . GLU A 1 271 ? 46.787 101.506 21.161 1.00 24.05 271 GLU A CA 1
ATOM 2078 C C . GLU A 1 271 ? 47.215 100.122 20.666 1.00 29.36 271 GLU A C 1
ATOM 2079 O O . GLU A 1 271 ? 46.893 99.105 21.282 1.00 26.64 271 GLU A O 1
ATOM 2085 N N . SER A 1 272 ? 47.968 100.087 19.572 1.00 23.77 272 SER A N 1
ATOM 2086 C CA . SER A 1 272 ? 48.449 98.823 19.029 1.00 23.35 272 SER A CA 1
ATOM 2087 C C . SER A 1 272 ? 49.404 98.111 19.987 1.00 25.49 272 SER A C 1
ATOM 2088 O O . SER A 1 272 ? 49.321 96.893 20.154 1.00 25.44 272 SER A O 1
ATOM 2091 N N . TYR A 1 273 ? 50.307 98.860 20.615 1.00 24.29 273 TYR A N 1
ATOM 2092 C CA . TYR A 1 273 ? 51.282 98.241 21.513 1.00 24.92 273 TYR A CA 1
ATOM 2093 C C . TYR A 1 273 ? 50.620 97.746 22.798 1.00 25.43 273 TYR A C 1
ATOM 2094 O O . TYR A 1 273 ? 51.099 96.795 23.417 1.00 30.36 273 TYR A O 1
ATOM 2103 N N . TYR A 1 274 ? 49.509 98.367 23.181 1.00 27.96 274 TYR A N 1
ATOM 2104 C CA . TYR A 1 274 ? 48.731 97.852 24.299 1.00 32.43 274 TYR A CA 1
ATOM 2105 C C . TYR A 1 274 ? 48.164 96.488 23.924 1.00 31.09 274 TYR A C 1
ATOM 2106 O O . TYR A 1 274 ? 48.255 95.537 24.702 1.00 33.36 274 TYR A O 1
ATOM 2115 N N . LYS A 1 275 ? 47.597 96.402 22.722 1.00 27.11 275 LYS A N 1
ATOM 2116 C CA . LYS A 1 275 ? 47.034 95.156 22.203 1.00 24.60 275 LYS A CA 1
ATOM 2117 C C . LYS A 1 275 ? 48.089 94.073 22.060 1.00 26.63 275 LYS A C 1
ATOM 2118 O O . LYS A 1 275 ? 47.848 92.912 22.387 1.00 29.77 275 LYS A O 1
ATOM 2124 N N . LEU A 1 276 ? 49.260 94.459 21.556 1.00 26.34 276 LEU A N 1
ATOM 2125 C CA . LEU A 1 276 ? 50.349 93.518 21.352 1.00 26.01 276 LEU A CA 1
ATOM 2126 C C . LEU A 1 276 ? 50.731 92.818 22.644 1.00 27.41 276 LEU A C 1
ATOM 2127 O O . LEU A 1 276 ? 50.994 91.613 22.646 1.00 31.61 276 LEU A O 1
ATOM 2132 N N . ASP A 1 277 ? 50.773 93.591 23.729 1.00 31.41 277 ASP A N 1
ATOM 2133 C CA . ASP A 1 277 ? 51.185 93.088 25.041 1.00 35.50 277 ASP A CA 1
ATOM 2134 C C . ASP A 1 277 ? 52.600 92.514 24.965 1.00 36.37 277 ASP A C 1
ATOM 2135 O O . ASP A 1 277 ? 53.556 93.252 24.729 1.00 34.79 277 ASP A O 1
ATOM 2140 N N . LYS A 1 278 ? 52.744 91.206 25.155 1.00 35.82 278 LYS A N 1
ATOM 2141 C CA . LYS A 1 278 ? 54.070 90.597 25.154 1.00 35.52 278 LYS A CA 1
ATOM 2142 C C . LYS A 1 278 ? 54.526 90.154 23.763 1.00 27.04 278 LYS A C 1
ATOM 2143 O O . LYS A 1 278 ? 55.677 89.774 23.582 1.00 33.19 278 LYS A O 1
ATOM 2146 N N . ARG A 1 279 ? 53.623 90.206 22.784 1.00 30.53 279 ARG A N 1
ATOM 2147 C CA . ARG A 1 279 ? 53.973 89.848 21.409 1.00 27.51 279 ARG A CA 1
ATOM 2148 C C . ARG A 1 279 ? 54.879 90.908 20.774 1.00 25.84 279 ARG A C 1
ATOM 2149 O O . ARG A 1 279 ? 54.582 92.095 20.849 1.00 28.10 279 ARG A O 1
ATOM 2157 N N . ILE A 1 280 ? 55.959 90.470 20.143 1.00 27.93 280 ILE A N 1
ATOM 2158 C CA . ILE A 1 280 ? 56.915 91.387 19.519 1.00 24.30 280 ILE A CA 1
ATOM 2159 C C . ILE A 1 280 ? 56.925 91.227 18.004 1.00 22.89 280 ILE A C 1
ATOM 2160 O O . ILE A 1 280 ? 57.291 90.174 17.493 1.00 25.51 280 ILE A O 1
ATOM 2165 N N . PRO A 1 281 ? 56.510 92.276 17.276 1.00 21.82 281 PRO A N 1
ATOM 2166 C CA . PRO A 1 281 ? 56.432 92.184 15.818 1.00 23.31 281 PRO A CA 1
ATOM 2167 C C . PRO A 1 281 ? 57.749 92.486 15.131 1.00 23.90 281 PRO A C 1
ATOM 2168 O O . PRO A 1 281 ? 58.555 93.239 15.685 1.00 23.04 281 PRO A O 1
ATOM 2172 N N . LYS A 1 282 ? 57.950 91.921 13.943 1.00 22.72 282 LYS A N 1
ATOM 2173 C CA . LYS A 1 282 ? 59.105 92.253 13.107 1.00 21.85 282 LYS A CA 1
ATOM 2174 C C . LYS A 1 282 ? 58.703 93.076 11.879 1.00 20.90 282 LYS A C 1
ATOM 2175 O O . LYS A 1 282 ? 59.558 93.575 11.152 1.00 24.11 282 LYS A O 1
ATOM 2181 N N . ALA A 1 283 ? 57.400 93.178 11.618 1.00 20.75 283 ALA A N 1
ATOM 2182 C CA . ALA A 1 283 ? 56.926 93.995 10.496 1.00 19.92 283 ALA A CA 1
ATOM 2183 C C . ALA A 1 283 ? 55.924 95.035 10.955 1.00 19.82 283 ALA A C 1
ATOM 2184 O O . ALA A 1 283 ? 55.137 94.794 11.878 1.00 20.42 283 ALA A O 1
ATOM 2186 N N . ILE A 1 284 ? 55.959 96.186 10.289 1.00 19.76 284 ILE A N 1
ATOM 2187 C CA . ILE A 1 284 ? 55.008 97.257 10.531 1.00 20.71 284 ILE A CA 1
ATOM 2188 C C . ILE A 1 284 ? 54.472 97.771 9.202 1.00 20.56 284 ILE A C 1
ATOM 2189 O O . ILE A 1 284 ? 55.218 97.916 8.238 1.00 21.70 284 ILE A O 1
ATOM 2194 N N . HIS A 1 285 ? 53.163 98.003 9.143 1.00 20.05 285 HIS A N 1
ATOM 2195 C CA . HIS A 1 285 ? 52.566 98.701 8.011 1.00 20.67 285 HIS A CA 1
ATOM 2196 C C . HIS A 1 285 ? 51.921 99.982 8.491 1.00 20.03 285 HIS A C 1
ATOM 2197 O O . HIS A 1 285 ? 51.269 99.985 9.537 1.00 21.46 285 HIS A O 1
ATOM 2204 N N . VAL A 1 286 ? 52.067 101.058 7.729 1.00 20.12 286 VAL A N 1
ATOM 2205 C CA . VAL A 1 286 ? 51.238 102.238 7.939 1.00 19.62 286 VAL A CA 1
ATOM 2206 C C . VAL A 1 286 ? 50.121 102.173 6.920 1.00 24.57 286 VAL A C 1
ATOM 2207 O O . VAL A 1 286 ? 50.371 101.935 5.745 1.00 23.42 286 VAL A O 1
ATOM 2211 N N . VAL A 1 287 ? 48.888 102.359 7.381 1.00 21.10 287 VAL A N 1
ATOM 2212 C CA . VAL A 1 287 ? 47.723 102.280 6.514 1.00 27.77 287 VAL A CA 1
ATOM 2213 C C . VAL A 1 287 ? 46.993 103.611 6.569 1.00 26.42 287 VAL A C 1
ATOM 2214 O O . VAL A 1 287 ? 46.635 104.079 7.652 1.00 24.82 287 VAL A O 1
ATOM 2218 N N . ALA A 1 288 ? 46.816 104.230 5.404 1.00 23.69 288 ALA A N 1
ATOM 2219 C CA . ALA A 1 288 ? 46.081 105.488 5.288 1.00 25.19 288 ALA A CA 1
ATOM 2220 C C . ALA A 1 288 ? 44.765 105.224 4.568 1.00 34.10 288 ALA A C 1
ATOM 2221 O O . ALA A 1 288 ? 44.722 104.481 3.591 1.00 32.17 288 ALA A O 1
ATOM 2223 N N . VAL A 1 289 ? 43.687 105.820 5.062 1.00 29.06 289 VAL A N 1
ATOM 2224 C CA . VAL A 1 289 ? 42.423 105.775 4.345 1.00 30.92 289 VAL A CA 1
ATOM 2225 C C . VAL A 1 289 ? 42.181 107.155 3.761 1.00 29.73 289 VAL A C 1
ATOM 2226 O O . VAL A 1 289 ? 42.196 108.148 4.484 1.00 32.08 289 VAL A O 1
ATOM 2230 N N . THR A 1 290 ? 42.004 107.218 2.446 1.00 28.63 290 THR A N 1
ATOM 2231 C CA . THR A 1 290 ? 41.817 108.501 1.779 1.00 32.37 290 THR A CA 1
ATOM 2232 C C . THR A 1 290 ? 40.395 109.010 2.016 1.00 36.75 290 THR A C 1
ATOM 2233 O O . THR A 1 290 ? 39.536 108.258 2.486 1.00 40.24 290 THR A O 1
ATOM 2237 N N . GLU A 1 291 ? 40.147 110.278 1.695 1.00 36.24 291 GLU A N 1
ATOM 2238 C CA . GLU A 1 291 ? 38.831 110.862 1.964 1.00 40.26 291 GLU A CA 1
ATOM 2239 C C . GLU A 1 291 ? 37.744 110.132 1.179 1.00 42.57 291 GLU A C 1
ATOM 2240 O O . GLU A 1 291 ? 36.607 110.021 1.639 1.00 50.52 291 GLU A O 1
ATOM 2246 N N . ASP A 1 292 ? 38.101 109.600 0.014 1.00 42.38 292 ASP A N 1
ATOM 2247 C CA . ASP A 1 292 ? 37.168 108.778 -0.752 1.00 49.37 292 ASP A CA 1
ATOM 2248 C C . ASP A 1 292 ? 37.195 107.308 -0.326 1.00 43.35 292 ASP A C 1
ATOM 2249 O O . ASP A 1 292 ? 36.677 106.442 -1.030 1.00 47.36 292 ASP A O 1
ATOM 2254 N N . LEU A 1 293 ? 37.810 107.045 0.825 1.00 39.05 293 LEU A N 1
ATOM 2255 C CA . LEU A 1 293 ? 37.799 105.734 1.478 1.00 45.27 293 LEU A CA 1
ATOM 2256 C C . LEU A 1 293 ? 38.545 104.636 0.715 1.00 41.28 293 LEU A C 1
ATOM 2257 O O . LEU A 1 293 ? 38.196 103.461 0.815 1.00 42.23 293 LEU A O 1
ATOM 2262 N N . ASP A 1 294 ? 39.574 105.016 -0.034 1.00 46.04 294 ASP A N 1
ATOM 2263 C CA . ASP A 1 294 ? 40.506 104.039 -0.587 1.00 37.23 294 ASP A CA 1
ATOM 2264 C C . ASP A 1 294 ? 41.640 103.825 0.411 1.00 38.78 294 ASP A C 1
ATOM 2265 O O . ASP A 1 294 ? 41.769 104.581 1.371 1.00 33.01 294 ASP A O 1
ATOM 2270 N N . ILE A 1 295 ? 42.459 102.804 0.177 1.00 31.81 295 ILE A N 1
ATOM 2271 C CA . ILE A 1 295 ? 43.583 102.502 1.060 1.00 26.34 295 ILE A CA 1
ATOM 2272 C C . ILE A 1 295 ? 44.910 102.805 0.377 1.00 32.28 295 ILE A C 1
ATOM 2273 O O . ILE A 1 295 ? 45.099 102.464 -0.787 1.00 32.30 295 ILE A O 1
ATOM 2278 N N . VAL A 1 296 ? 45.814 103.473 1.091 1.00 30.20 296 VAL A N 1
ATOM 2279 C CA . VAL A 1 296 ? 47.212 103.565 0.673 1.00 26.60 296 VAL A CA 1
ATOM 2280 C C . VAL A 1 296 ? 48.048 103.007 1.823 1.00 33.17 296 VAL A C 1
ATOM 2281 O O . VAL A 1 296 ? 47.914 103.455 2.962 1.00 32.85 296 VAL A O 1
ATOM 2285 N N . SER A 1 297 ? 48.900 102.025 1.543 1.00 27.00 297 SER A N 1
ATOM 2286 C CA . SER A 1 297 ? 49.632 101.346 2.619 1.00 23.46 297 SER A CA 1
ATOM 2287 C C . SER A 1 297 ? 51.075 101.049 2.234 1.00 28.29 297 SER A C 1
ATOM 2288 O O . SER A 1 297 ? 51.377 100.776 1.074 1.00 26.49 297 SER A O 1
ATOM 2291 N N . ARG A 1 298 ? 51.954 101.108 3.231 1.00 24.82 298 ARG A N 1
ATOM 2292 C CA . ARG A 1 298 ? 53.395 100.904 3.042 1.00 24.17 298 ARG A CA 1
ATOM 2293 C C . ARG A 1 298 ? 53.933 100.118 4.226 1.00 25.00 298 ARG A C 1
ATOM 2294 O O . ARG A 1 298 ? 53.671 100.486 5.365 1.00 24.34 298 ARG A O 1
ATOM 2302 N N . GLY A 1 299 ? 54.702 99.063 3.967 1.00 23.91 299 GLY A N 1
ATOM 2303 C CA . GLY A 1 299 ? 55.219 98.234 5.045 1.00 21.21 299 GLY A CA 1
ATOM 2304 C C . GLY A 1 299 ? 56.733 98.156 5.088 1.00 22.37 299 GLY A C 1
ATOM 2305 O O . GLY A 1 299 ? 57.415 98.498 4.133 1.00 26.26 299 GLY A O 1
ATOM 2306 N N . ARG A 1 300 ? 57.240 97.709 6.231 1.00 22.50 300 ARG A N 1
ATOM 2307 C CA . ARG A 1 300 ? 58.664 97.453 6.428 1.00 23.83 300 ARG A CA 1
ATOM 2308 C C . ARG A 1 300 ? 58.829 96.219 7.298 1.00 22.66 300 ARG A C 1
ATOM 2309 O O . ARG A 1 300 ? 58.139 96.087 8.309 1.00 23.96 300 ARG A O 1
ATOM 2317 N N . THR A 1 301 ? 59.731 95.317 6.908 1.00 24.19 301 THR A N 1
ATOM 2318 C CA . THR A 1 301 ? 60.082 94.178 7.740 1.00 22.03 301 THR A CA 1
ATOM 2319 C C . THR A 1 301 ? 61.509 94.370 8.223 1.00 24.55 301 THR A C 1
ATOM 2320 O O . THR A 1 301 ? 62.383 94.739 7.441 1.00 29.93 301 THR A O 1
ATOM 2324 N N . PHE A 1 302 ? 61.711 94.162 9.519 1.00 25.81 302 PHE A N 1
ATOM 2325 C CA . PHE A 1 302 ? 63.037 94.190 10.129 1.00 25.34 302 PHE A CA 1
ATOM 2326 C C . PHE A 1 302 ? 63.496 92.769 10.461 1.00 25.52 302 PHE A C 1
ATOM 2327 O O . PHE A 1 302 ? 62.670 91.890 10.702 1.00 29.96 302 PHE A O 1
ATOM 2335 N N . PRO A 1 303 ? 64.819 92.552 10.529 1.00 29.48 303 PRO A N 1
ATOM 2336 C CA . PRO A 1 303 ? 65.387 91.263 10.944 1.00 30.64 303 PRO A CA 1
ATOM 2337 C C . PRO A 1 303 ? 65.385 91.078 12.459 1.00 35.04 303 PRO A C 1
ATOM 2338 O O . PRO A 1 303 ? 65.962 90.123 12.979 1.00 48.49 303 PRO A O 1
ATOM 2342 N N . HIS A 1 304 ? 64.744 92.007 13.147 1.00 28.65 304 HIS A N 1
ATOM 2343 C CA . HIS A 1 304 ? 64.660 92.031 14.596 1.00 27.55 304 HIS A CA 1
ATOM 2344 C C . HIS A 1 304 ? 63.268 92.483 15.024 1.00 25.34 304 HIS A C 1
ATOM 2345 O O . HIS A 1 304 ? 62.449 92.864 14.183 1.00 26.48 304 HIS A O 1
ATOM 2352 N N . GLY A 1 305 ? 62.996 92.460 16.327 1.00 23.52 305 GLY A N 1
ATOM 2353 C CA . GLY A 1 305 ? 61.749 92.975 16.866 1.00 21.67 305 GLY A CA 1
ATOM 2354 C C . GLY A 1 305 ? 61.684 94.495 16.867 1.00 21.32 305 GLY A C 1
ATOM 2355 O O . GLY A 1 305 ? 62.708 95.176 16.973 1.00 22.91 305 GLY A O 1
ATOM 2356 N N . ILE A 1 306 ? 60.475 95.025 16.744 1.00 20.79 306 ILE A N 1
ATOM 2357 C CA . ILE A 1 306 ? 60.281 96.467 16.662 1.00 20.41 306 ILE A CA 1
ATOM 2358 C C . ILE A 1 306 ? 59.946 97.053 18.026 1.00 20.17 306 ILE A C 1
ATOM 2359 O O . ILE A 1 306 ? 58.888 96.777 18.589 1.00 24.46 306 ILE A O 1
ATOM 2364 N N . SER A 1 307 ? 60.869 97.845 18.568 1.00 22.59 307 SER A N 1
ATOM 2365 C CA . SER A 1 307 ? 60.570 98.601 19.777 1.00 23.18 307 SER A CA 1
ATOM 2366 C C . SER A 1 307 ? 59.525 99.662 19.478 1.00 21.66 307 SER A C 1
ATOM 2367 O O . SER A 1 307 ? 59.370 100.081 18.331 1.00 22.43 307 SER A O 1
ATOM 2370 N N . LYS A 1 308 ? 58.823 100.116 20.512 1.00 23.77 308 LYS A N 1
ATOM 2371 C CA . LYS A 1 308 ? 57.828 101.163 20.306 1.00 24.24 308 LYS A CA 1
ATOM 2372 C C . LYS A 1 308 ? 58.492 102.403 19.712 1.00 21.91 308 LYS A C 1
ATOM 2373 O O . LYS A 1 308 ? 57.897 103.091 18.878 1.00 23.10 308 LYS A O 1
ATOM 2379 N N . GLU A 1 309 ? 59.739 102.665 20.098 1.00 23.88 309 GLU A N 1
ATOM 2380 C CA . GLU A 1 309 ? 60.454 103.817 19.548 1.00 21.62 309 GLU A CA 1
ATOM 2381 C C . GLU A 1 309 ? 60.716 103.642 18.051 1.00 23.86 309 GLU A C 1
ATOM 2382 O O . GLU A 1 309 ? 60.580 104.589 17.275 1.00 24.09 309 GLU A O 1
ATOM 2388 N N . THR A 1 310 ? 61.059 102.427 17.631 1.00 24.04 310 THR A N 1
ATOM 2389 C CA . THR A 1 310 ? 61.247 102.178 16.203 1.00 22.14 310 THR A CA 1
ATOM 2390 C C . THR A 1 310 ? 59.910 102.237 15.474 1.00 20.92 310 THR A C 1
ATOM 2391 O O . THR A 1 310 ? 59.837 102.689 14.330 1.00 25.17 310 THR A O 1
ATOM 2395 N N . ALA A 1 311 ? 58.844 101.800 16.133 1.00 19.54 311 ALA A N 1
ATOM 2396 C CA . ALA A 1 311 ? 57.514 101.931 15.542 1.00 19.51 311 ALA A CA 1
ATOM 2397 C C . ALA A 1 311 ? 57.218 103.398 15.245 1.00 22.10 311 ALA A C 1
ATOM 2398 O O . ALA A 1 311 ? 56.748 103.731 14.161 1.00 23.35 311 ALA A O 1
ATOM 2400 N N . TYR A 1 312 ? 57.504 104.275 16.200 1.00 22.15 312 TYR A N 1
ATOM 2401 C CA . TYR A 1 312 ? 57.324 105.715 15.973 1.00 25.93 312 TYR A CA 1
ATOM 2402 C C . TYR A 1 312 ? 58.149 106.227 14.796 1.00 24.27 312 TYR A C 1
ATOM 2403 O O . TYR A 1 312 ? 57.617 106.888 13.895 1.00 27.25 312 TYR A O 1
ATOM 2412 N N . SER A 1 313 ? 59.446 105.931 14.786 1.00 23.55 313 SER A N 1
ATOM 2413 C CA . SER A 1 313 ? 60.312 106.506 13.775 1.00 25.42 313 SER A CA 1
ATOM 2414 C C . SER A 1 313 ? 60.007 105.912 12.408 1.00 25.76 313 SER A C 1
ATOM 2415 O O . SER A 1 313 ? 59.981 106.630 11.406 1.00 25.87 313 SER A O 1
ATOM 2418 N N . GLU A 1 314 ? 59.768 104.606 12.349 1.00 24.24 314 GLU A N 1
ATOM 2419 C CA . GLU A 1 314 ? 59.528 103.996 11.046 1.00 22.61 314 GLU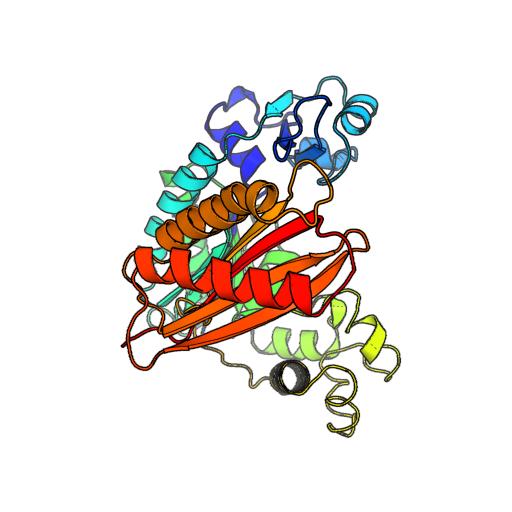 A CA 1
ATOM 2420 C C . GLU A 1 314 ? 58.157 104.375 10.493 1.00 22.82 314 GLU A C 1
ATOM 2421 O O . GLU A 1 314 ? 58.003 104.543 9.283 1.00 26.26 314 GLU A O 1
ATOM 2427 N N . SER A 1 315 ? 57.163 104.521 11.366 1.00 22.84 315 SER A N 1
ATOM 2428 C CA . SER A 1 315 ? 55.829 104.883 10.883 1.00 19.86 315 SER A CA 1
ATOM 2429 C C . SER A 1 315 ? 55.860 106.254 10.217 1.00 23.13 315 SER A C 1
ATOM 2430 O O . SER A 1 315 ? 55.187 106.471 9.211 1.00 24.83 315 SER A O 1
ATOM 2433 N N . VAL A 1 316 ? 56.650 107.176 10.754 1.00 24.45 316 VAL A N 1
ATOM 2434 C CA . VAL A 1 316 ? 56.728 108.505 10.148 1.00 26.88 316 VAL A CA 1
ATOM 2435 C C . VAL A 1 316 ? 57.372 108.405 8.762 1.00 26.13 316 VAL A C 1
ATOM 2436 O O . VAL A 1 316 ? 56.913 109.040 7.812 1.00 28.38 316 VAL A O 1
ATOM 2440 N N . LYS A 1 317 ? 58.410 107.580 8.643 1.00 27.07 317 LYS A N 1
ATOM 2441 C CA . LYS A 1 317 ? 59.067 107.372 7.361 1.00 25.69 317 LYS A CA 1
ATOM 2442 C C . LYS A 1 317 ? 58.115 106.791 6.321 1.00 25.89 317 LYS A C 1
ATOM 2443 O O . LYS A 1 317 ? 58.116 107.230 5.168 1.00 28.86 317 LYS A O 1
ATOM 2449 N N . LEU A 1 318 ? 57.309 105.815 6.734 1.00 24.24 318 LEU A N 1
ATOM 2450 C CA . LEU A 1 318 ? 56.347 105.174 5.845 1.00 24.56 318 LEU A CA 1
ATOM 2451 C C . LEU A 1 318 ? 55.235 106.155 5.457 1.00 26.52 318 LEU A C 1
ATOM 2452 O O . LEU A 1 318 ? 54.796 106.183 4.306 1.00 29.14 318 LEU A O 1
ATOM 2457 N N . LEU A 1 319 ? 54.795 106.967 6.414 1.00 25.66 319 LEU A N 1
ATOM 2458 C CA . LEU A 1 319 ? 53.767 107.969 6.140 1.00 26.08 319 LEU A CA 1
ATOM 2459 C C . LEU A 1 319 ? 54.307 109.012 5.165 1.00 27.28 319 LEU A C 1
ATOM 2460 O O . LEU A 1 319 ? 53.597 109.464 4.264 1.00 30.89 319 LEU A O 1
ATOM 2465 N N . GLN A 1 320 ? 55.566 109.393 5.357 1.00 26.53 320 GLN A N 1
ATOM 2466 C CA . GLN A 1 320 ? 56.222 110.330 4.454 1.00 32.38 320 GLN A CA 1
ATOM 2467 C C . GLN A 1 320 ? 56.223 109.789 3.030 1.00 29.58 320 GLN A C 1
ATOM 2468 O O . GLN A 1 320 ? 55.975 110.528 2.077 1.00 33.70 320 GLN A O 1
ATOM 2474 N N . LYS A 1 321 ? 56.471 108.490 2.895 1.00 28.25 321 LYS A N 1
ATOM 2475 C CA . LYS A 1 321 ? 56.434 107.838 1.596 1.00 29.99 321 LYS A CA 1
ATOM 2476 C C . LYS A 1 321 ? 55.026 107.880 1.004 1.00 33.90 321 LYS A C 1
ATOM 2477 O O . LYS A 1 321 ? 54.860 108.147 -0.185 1.00 35.21 321 LYS A O 1
ATOM 2483 N N . ILE A 1 322 ? 54.016 107.631 1.837 1.00 29.48 322 ILE A N 1
ATOM 2484 C CA . ILE A 1 322 ? 52.624 107.691 1.392 1.00 29.76 322 ILE A CA 1
ATOM 2485 C C . ILE A 1 322 ? 52.298 109.083 0.854 1.00 33.51 322 ILE A C 1
ATOM 2486 O O . ILE A 1 322 ? 51.712 109.221 -0.218 1.00 34.34 322 ILE A O 1
ATOM 2491 N N . LEU A 1 323 ? 52.706 110.111 1.587 1.00 31.00 323 LEU A N 1
ATOM 2492 C CA . LEU A 1 323 ? 52.408 111.485 1.206 1.00 31.69 323 LEU A CA 1
ATOM 2493 C C . LEU A 1 323 ? 53.130 111.899 -0.072 1.00 38.61 323 LEU A C 1
ATOM 2494 O O . LEU A 1 323 ? 52.640 112.733 -0.831 1.00 41.44 323 LEU A O 1
ATOM 2499 N N . GLU A 1 324 ? 54.296 111.313 -0.307 1.00 33.07 324 GLU A N 1
ATOM 2500 C CA . GLU A 1 324 ? 55.087 111.643 -1.485 1.00 34.44 324 GLU A CA 1
ATOM 2501 C C . GLU A 1 324 ? 54.563 110.945 -2.734 1.00 40.72 324 GLU A C 1
ATOM 2502 O O . GLU A 1 324 ? 54.656 111.484 -3.840 1.00 44.31 324 GLU A O 1
ATOM 2508 N N . GLU A 1 325 ? 54.000 109.756 -2.548 1.00 36.58 325 GLU A N 1
ATOM 2509 C CA . GLU A 1 325 ? 53.647 108.877 -3.661 1.00 41.46 325 GLU A CA 1
ATOM 2510 C C . GLU A 1 325 ? 52.152 108.854 -3.982 1.00 44.32 325 GLU A C 1
ATOM 2511 O O . GLU A 1 325 ? 51.720 108.168 -4.908 1.00 49.40 325 GLU A O 1
ATOM 2517 N N . ASP A 1 326 ? 51.366 109.594 -3.213 1.00 42.28 326 ASP A N 1
ATOM 2518 C CA . ASP A 1 326 ? 49.936 109.718 -3.480 1.00 40.34 326 ASP A CA 1
ATOM 2519 C C . ASP A 1 326 ? 49.490 111.130 -3.141 1.00 40.80 326 ASP A C 1
ATOM 2520 O O . ASP A 1 326 ? 49.930 111.697 -2.142 1.00 47.91 326 ASP A O 1
ATOM 2525 N N . GLU A 1 327 ? 48.620 111.699 -3.971 1.00 46.13 327 GLU A N 1
ATOM 2526 C CA . GLU A 1 327 ? 48.249 113.103 -3.834 1.00 45.49 327 GLU A CA 1
ATOM 2527 C C . GLU A 1 327 ? 46.937 113.306 -3.085 1.00 42.44 327 GLU A C 1
ATOM 2528 O O . GLU A 1 327 ? 46.573 114.435 -2.762 1.00 47.85 327 GLU A O 1
ATOM 2530 N N . ARG A 1 328 ? 46.229 112.218 -2.803 1.00 42.31 328 ARG A N 1
ATOM 2531 C CA . ARG A 1 328 ? 44.922 112.320 -2.165 1.00 39.28 328 ARG A CA 1
ATOM 2532 C C . ARG A 1 328 ? 45.009 112.721 -0.695 1.00 43.84 328 ARG A C 1
ATOM 2533 O O . ARG A 1 328 ? 46.009 112.466 -0.019 1.00 42.52 328 ARG A O 1
ATOM 2541 N N . LYS A 1 329 ? 43.947 113.352 -0.210 1.00 44.36 329 LYS A N 1
ATOM 2542 C CA . LYS A 1 329 ? 43.848 113.718 1.193 1.00 42.91 329 LYS A CA 1
ATOM 2543 C C . LYS A 1 329 ? 43.570 112.484 2.034 1.00 38.84 329 LYS A C 1
ATOM 2544 O O . LYS A 1 329 ? 42.864 111.568 1.603 1.00 33.93 329 LYS A O 1
ATOM 2550 N N . ILE A 1 330 ? 44.129 112.476 3.239 1.00 33.49 330 ILE A N 1
ATOM 2551 C CA . ILE A 1 330 ? 44.001 111.360 4.159 1.00 30.65 330 ILE A CA 1
ATOM 2552 C C . ILE A 1 330 ? 42.956 111.685 5.219 1.00 30.67 330 ILE A C 1
ATOM 2553 O O . ILE A 1 330 ? 42.936 112.802 5.737 1.00 32.93 330 ILE A O 1
ATOM 2558 N N . ARG A 1 331 ? 42.081 110.723 5.514 1.00 30.19 331 ARG A N 1
ATOM 2559 C CA . ARG A 1 331 ? 41.043 110.898 6.530 1.00 30.99 331 ARG A CA 1
ATOM 2560 C C . ARG A 1 331 ? 41.220 109.974 7.740 1.00 26.65 331 ARG A C 1
ATOM 2561 O O . ARG A 1 331 ? 40.856 110.347 8.864 1.00 29.68 331 ARG A O 1
ATOM 2568 N N . ARG A 1 332 ? 41.764 108.772 7.518 1.00 24.59 332 ARG A N 1
ATOM 2569 C CA . ARG A 1 332 ? 42.039 107.839 8.607 1.00 22.52 332 ARG A CA 1
ATOM 2570 C C . ARG A 1 332 ? 43.480 107.360 8.491 1.00 25.50 332 ARG A C 1
ATOM 2571 O O . ARG A 1 332 ? 44.018 107.270 7.387 1.00 24.35 332 ARG A O 1
ATOM 2579 N N . ILE A 1 333 ? 44.091 107.050 9.629 1.00 23.02 333 ILE A N 1
ATOM 2580 C CA . ILE A 1 333 ? 45.510 106.709 9.652 1.00 21.06 333 ILE A CA 1
ATOM 2581 C C . ILE A 1 333 ? 45.781 105.719 10.769 1.00 23.59 333 ILE A C 1
ATOM 2582 O O . ILE A 1 333 ? 45.200 105.804 11.853 1.00 22.62 333 ILE A O 1
ATOM 2587 N N . GLY A 1 334 ? 46.638 104.744 10.502 1.00 19.90 334 GLY A N 1
ATOM 2588 C CA . GLY A 1 334 ? 47.000 103.818 11.548 1.00 21.49 334 GLY A CA 1
ATOM 2589 C C . GLY A 1 334 ? 48.109 102.867 11.156 1.00 21.76 334 GLY A C 1
ATOM 2590 O O . GLY A 1 334 ? 48.816 103.070 10.163 1.00 20.80 334 GLY A O 1
ATOM 2591 N N . VAL A 1 335 ? 48.251 101.818 11.952 1.00 19.78 335 VAL A N 1
ATOM 2592 C CA . VAL A 1 335 ? 49.361 100.887 11.802 1.00 19.45 335 VAL A CA 1
ATOM 2593 C C . VAL A 1 335 ? 48.878 99.458 12.004 1.00 20.61 335 VAL A C 1
ATOM 2594 O O . VAL A 1 335 ? 47.876 99.210 12.685 1.00 20.51 335 VAL A O 1
ATOM 2598 N N . ARG A 1 336 ? 49.592 98.511 11.407 1.00 18.61 336 ARG A N 1
ATOM 2599 C CA . ARG A 1 336 ? 49.316 97.099 11.613 1.00 18.19 336 ARG A CA 1
ATOM 2600 C C . ARG A 1 336 ? 50.652 96.421 11.821 1.00 18.27 336 ARG A C 1
ATOM 2601 O O . ARG A 1 336 ? 51.583 96.691 11.083 1.00 21.51 336 ARG A O 1
ATOM 2609 N N . PHE A 1 337 ? 50.738 95.563 12.827 1.00 17.99 337 PHE A N 1
ATOM 2610 C CA . PHE A 1 337 ? 51.979 94.853 13.150 1.00 18.43 337 PHE A CA 1
ATOM 2611 C C . PHE A 1 337 ? 51.824 93.376 12.869 1.00 22.78 337 PHE A C 1
ATOM 2612 O O . PHE A 1 337 ? 50.746 92.823 13.055 1.00 22.61 337 PHE A O 1
ATOM 2620 N N . SER A 1 338 ? 52.895 92.745 12.403 1.00 20.37 338 SER A N 1
ATOM 2621 C CA . SER A 1 338 ? 52.835 91.332 12.029 1.00 21.11 338 SER A CA 1
ATOM 2622 C C . SER A 1 338 ? 54.192 90.675 12.179 1.00 24.02 338 SER A C 1
ATOM 2623 O O . SER A 1 338 ? 55.132 91.309 12.643 1.00 22.02 338 SER A O 1
ATOM 2626 N N . LYS A 1 339 ? 54.283 89.404 11.778 1.00 22.54 339 LYS A N 1
ATOM 2627 C CA . LYS A 1 339 ? 55.528 88.627 11.839 1.00 22.50 339 LYS A CA 1
ATOM 2628 C C . LYS A 1 339 ? 56.097 88.585 13.251 1.00 25.49 339 LYS A C 1
ATOM 2629 O O . LYS A 1 339 ? 57.225 89.031 13.497 1.00 25.83 339 LYS A O 1
ATOM 2635 N N . PHE A 1 340 ? 55.321 88.020 14.167 1.00 25.22 340 PHE A N 1
ATOM 2636 C CA . PHE A 1 340 ? 55.680 88.015 15.575 1.00 27.22 340 PHE A CA 1
ATOM 2637 C C . PHE A 1 340 ? 56.772 86.997 15.877 1.00 32.45 340 PHE A C 1
ATOM 2638 O O . PHE A 1 340 ? 56.838 85.920 15.273 1.00 35.15 340 PHE A O 1
ATOM 2646 N N . ILE A 1 341 ? 57.640 87.359 16.814 1.00 31.54 341 ILE A N 1
ATOM 2647 C CA . ILE A 1 341 ? 58.707 86.479 17.272 1.00 29.74 341 ILE A CA 1
ATOM 2648 C C . ILE A 1 341 ? 58.132 85.307 18.075 1.00 34.91 341 ILE A C 1
ATOM 2649 O O . ILE A 1 341 ? 57.100 85.449 18.724 1.00 38.45 341 ILE A O 1
ATOM 2654 N N . GLU A 1 342 ? 58.818 84.165 17.982 1.00 43.52 342 GLU A N 1
ATOM 2655 C CA . GLU A 1 342 ? 58.559 82.909 18.705 1.00 58.78 342 GLU A CA 1
ATOM 2656 C C . GLU A 1 342 ? 57.568 82.058 17.925 1.00 60.77 342 GLU A C 1
ATOM 2657 O O . GLU A 1 342 ? 57.948 81.411 16.946 1.00 60.63 342 GLU A O 1
#

InterPro domains:
  IPR001126 UmuC domain [PF00817] (6-156)
  IPR001126 UmuC domain [PS50173] (3-187)
  IPR017961 DNA polymerase, Y-family, little finger domain [PF11799] (242-342)
  IPR022880 DNA polymerase IV [MF_01113] (1-348)
  IPR022880 DNA polymerase IV [cd03586] (4-340)
  IPR024728 DNA polymerase type-Y, HhH motif [PF11798] (169-199)
  IPR036775 DNA polymerase, Y-family, little finger domain superfamily [G3DSA:3.30.1490.100] (243-342)
  IPR036775 DNA polymerase, Y-family, little finger domain superfamily [SSF100879] (240-342)
  IPR043128 Reverse transcriptase/Diguanylate cyclase domain [G3DSA:3.30.70.270] (3-166)
  IPR043502 DNA/RNA polymerase superfamily [SSF56672] (3-238)
  IPR050116 DNA polymerase type-Y [PTHR11076] (2-344)

Foldseek 3Di:
DKKKKKFFALQQQVLVCLVPVVQPPFKEFEFEQPPPPPDQGFTCAIHVNLVVQPRGGPHGVVVSCVRVVPGHYHYGPPVSLQVLLVVLVVVVCVQAVQKEAPDSGMMMHDNVVPDDDVVVVQVVVVVSQVVSCVPRVTAIEMAMEQADFRRVVRSVVADDNYYGYCYPVNLLVQQVVPFCCSTPPRDPQVSVQCVVVVDGGLLVLVVDPLVSVCVRPHDVVSVVSVCSSVVNDHDGRHYDDDQKFWDKFFDPDWDLDLVSCLVQALVRLVVRCVVCPPWFFQKKKKWFQFPVGDIDMDMDGHPDTADSVNVSVVNSVRSVVSSVPDPTTTGMIMMMTGHTDD

Nearest PDB structures (foldseek):
  4qwb-assembly1_A  TM=8.850E-01  e=1.002E-71  Saccharolobus solfataricus P2
  2uvw-assembly1_A  TM=8.779E-01  e=6.015E-72  Saccharolobus solfataricus P2
  3pr5-assembly1_B  TM=8.736E-01  e=2.145E-70  Saccharolobus solfataricus
  2j6u-assembly1_A  TM=8.696E-01  e=2.769E-70  Saccharolobus solfataricus P2
  2uvr-assembly1_A  TM=8.700E-01  e=9.874E-69  Saccharolobus solfataricus P2

Solvent-accessible surface area: 17883 Å² total; per-residue (Å²): 96,14,0,0,0,0,6,2,5,33,10,40,0,5,1,6,10,44,81,66,97,72,13,138,51,109,36,0,0,0,8,39,53,109,60,54,158,185,93,35,12,28,3,28,18,1,0,76,65,0,87,164,126,35,0,129,63,59,28,63,4,77,69,0,98,157,74,30,88,142,14,48,43,44,82,62,108,100,81,46,0,86,108,7,3,48,102,0,5,78,27,0,111,124,39,10,106,94,17,28,75,54,39,38,30,33,0,22,0,14,1,16,106,125,14,188,66,51,196,88,0,85,64,21,0,71,99,0,32,91,69,1,83,74,118,25,140,1,28,1,0,0,0,0,0,51,1,32,7,5,0,44,5,0,0,68,90,24,88,58,90,11,36,66,40,0,63,55,72,28,0,114,96,6,11,131,88,19,63,5,44,86,4,33,66,13,47,142,149,16,16,96,22,3,82,93,63,49,7,69,62,2,53,35,8,81,102,35,87,100,76,63,10,29,66,112,21,29,110,78,75,2,113,49,2,18,28,2,7,140,38,100,42,102,31,98,10,53,114,95,110,113,184,33,4,4,80,55,2,71,4,182,162,54,8,88,63,38,111,54,0,44,82,35,0,48,110,0,0,68,60,0,41,190,88,1,114,113,98,85,1,58,0,0,72,0,18,0,13,1,79,110,111,68,102,11,50,56,34,106,69,15,130,91,24,3,56,79,130,36,0,62,55,12,0,23,123,7,0,73,81,3,25,142,100,31,90,93,105,3,70,93,0,0,0,89,0,20,111,44,86,148

Radius of gyration: 23.54 Å; Cα contacts (8 Å, |Δi|>4): 637; chains: 1; bounding box: 59×58×50 Å

Organism: Saccharolobus solfataricus (strain ATCC 35092 / DSM 1617 / JCM 11322 / P2) (NCBI:txid273057)